Protein AF-A0A0K9XWS6-F1 (afdb_monomer_lite)

Secondary structure (DSSP, 8-state):
-----------------------------S--------HHHHHHHHHHHHHHHHHHHHHHS-TTS-HHHHHHHHHTTSSPPPHHHHHHHHHHTHHHHHHHHHHHHHHT--S-TT-HHHHHHHHHH--TTS-TT--B-TT--EEETTEEE-HHHHHHHHHHHH-HHHHHHHHT-TTPPBPHHHHHHHHHHHHTTTTHHHHHHHHHHHHHHHHHHHTT-

Structure (mmCIF, N/CA/C/O backbone):
data_AF-A0A0K9XWS6-F1
#
_entry.id   AF-A0A0K9XWS6-F1
#
loop_
_atom_site.group_PDB
_atom_site.id
_atom_site.type_symbol
_atom_site.label_atom_id
_atom_site.label_alt_id
_atom_site.label_comp_id
_atom_site.label_asym_id
_atom_site.label_entity_id
_atom_site.label_seq_id
_atom_site.pdbx_PDB_ins_code
_atom_site.Cartn_x
_atom_site.Cartn_y
_atom_site.Cartn_z
_atom_site.occupancy
_atom_site.B_iso_or_equiv
_atom_site.auth_seq_id
_atom_site.auth_comp_id
_atom_site.auth_asym_id
_atom_site.auth_atom_id
_atom_site.pdbx_PDB_model_num
ATOM 1 N N . MET A 1 1 ? -49.652 -24.659 0.080 1.00 37.25 1 MET A N 1
ATOM 2 C CA . MET A 1 1 ? -49.030 -25.946 0.446 1.00 37.25 1 MET A CA 1
ATOM 3 C C . MET A 1 1 ? -48.046 -25.630 1.559 1.00 37.25 1 MET A C 1
ATOM 5 O O . MET A 1 1 ? -46.964 -25.139 1.282 1.00 37.25 1 MET A O 1
ATOM 9 N N . SER A 1 2 ? -48.506 -25.750 2.804 1.00 25.16 2 SER A N 1
ATOM 10 C CA . SER A 1 2 ? -47.713 -25.545 4.020 1.00 25.16 2 SER A CA 1
ATOM 11 C C . SER A 1 2 ? -47.468 -26.904 4.647 1.00 25.16 2 SER A C 1
ATOM 13 O O . SER A 1 2 ? -48.394 -27.713 4.698 1.00 25.16 2 SER A O 1
ATOM 15 N N . LEU A 1 3 ? -46.266 -27.124 5.166 1.00 22.75 3 LEU A N 1
ATOM 16 C CA . LEU A 1 3 ? -46.019 -28.157 6.161 1.00 22.75 3 LEU A CA 1
ATOM 17 C C . LEU A 1 3 ? -45.364 -27.504 7.378 1.00 22.75 3 LEU A C 1
ATOM 19 O O . LEU A 1 3 ? -44.391 -26.764 7.266 1.00 22.75 3 LEU A O 1
ATOM 23 N N . ILE A 1 4 ? -46.009 -27.750 8.512 1.00 26.27 4 ILE A N 1
ATOM 24 C CA . ILE A 1 4 ? -45.641 -27.406 9.886 1.00 26.27 4 ILE A CA 1
ATOM 25 C C . ILE A 1 4 ? -45.109 -28.697 10.542 1.00 26.27 4 ILE A C 1
ATOM 27 O O . ILE A 1 4 ? -45.397 -29.783 10.036 1.00 26.27 4 ILE A O 1
ATOM 31 N N . PHE A 1 5 ? -44.461 -28.528 11.706 1.00 22.80 5 PHE A N 1
ATOM 32 C CA . PHE A 1 5 ? -44.211 -29.477 12.816 1.00 22.80 5 PHE A CA 1
ATOM 33 C C . PHE A 1 5 ? -42.795 -30.077 12.845 1.00 22.80 5 PHE A C 1
ATOM 35 O O . PHE A 1 5 ? -42.245 -30.398 11.804 1.00 22.80 5 PHE A O 1
ATOM 42 N N . SER A 1 6 ? -42.136 -30.294 13.990 1.00 24.03 6 SER A N 1
ATOM 43 C CA . SER A 1 6 ? -42.382 -29.994 15.414 1.00 24.03 6 SER A CA 1
ATOM 44 C C . SER A 1 6 ? -41.067 -30.249 16.185 1.00 24.03 6 SER A C 1
ATOM 46 O O . SER A 1 6 ? -40.151 -30.874 15.662 1.00 24.03 6 SER A O 1
ATOM 48 N N . SER A 1 7 ? -41.011 -29.756 17.420 1.00 24.39 7 SER A N 1
ATOM 49 C CA . SER A 1 7 ? -39.922 -29.693 18.407 1.00 24.39 7 SER A CA 1
ATOM 50 C C . SER A 1 7 ? -39.451 -31.005 19.080 1.00 24.39 7 SER A C 1
ATOM 52 O O . SER A 1 7 ? -40.068 -32.055 18.916 1.00 24.39 7 SER A O 1
ATOM 54 N N . CYS A 1 8 ? -38.476 -30.800 19.995 1.00 24.64 8 CYS A N 1
ATOM 55 C CA . CYS A 1 8 ? -38.035 -31.572 21.187 1.00 24.64 8 CYS A CA 1
ATOM 56 C C . CYS A 1 8 ? -36.842 -32.529 20.972 1.00 24.64 8 CYS A C 1
ATOM 58 O O . CYS A 1 8 ? -36.761 -33.173 19.941 1.00 24.64 8 CYS A O 1
ATOM 60 N N . SER A 1 9 ? -35.863 -32.695 21.876 1.00 27.67 9 SER A N 1
ATOM 61 C CA . SER A 1 9 ? -35.728 -32.411 23.320 1.00 27.67 9 SER A CA 1
ATOM 62 C C . SER A 1 9 ? -34.236 -32.389 23.725 1.00 27.67 9 SER A C 1
ATOM 64 O O . SER A 1 9 ? -33.396 -32.924 23.009 1.00 27.67 9 SER A O 1
ATOM 66 N N . THR A 1 10 ? -33.938 -31.801 24.886 1.00 33.28 10 THR A N 1
ATOM 67 C CA . THR A 1 10 ? -32.644 -31.685 25.590 1.00 33.28 10 THR A CA 1
ATOM 68 C C . THR A 1 10 ? -32.315 -32.867 26.532 1.00 33.28 10 THR A C 1
ATOM 70 O O . THR A 1 10 ? -33.211 -33.647 26.851 1.00 33.28 10 THR A O 1
ATOM 73 N N . HIS A 1 11 ? -31.054 -32.860 27.023 1.00 28.05 11 HIS A N 1
ATOM 74 C CA . HIS A 1 11 ? -30.459 -33.461 28.249 1.00 28.05 11 HIS A CA 1
ATOM 75 C C . HIS A 1 11 ? -29.847 -34.885 28.198 1.00 28.05 11 HIS A C 1
ATOM 77 O O . HIS A 1 11 ? -30.575 -35.865 28.110 1.00 28.05 11 HIS A O 1
ATOM 83 N N . ASP A 1 12 ? -28.505 -35.029 28.246 1.00 30.61 12 ASP A N 1
ATOM 84 C CA . ASP A 1 12 ? -27.662 -35.101 29.473 1.00 30.61 12 ASP A CA 1
ATOM 85 C C . ASP A 1 12 ? -26.219 -35.643 29.243 1.00 30.61 12 ASP A C 1
ATOM 87 O O . ASP A 1 12 ? -25.870 -36.169 28.190 1.00 30.61 12 ASP A O 1
ATOM 91 N N . GLU A 1 13 ? -25.386 -35.404 30.259 1.00 29.70 13 GLU A N 1
ATOM 92 C CA . GLU A 1 13 ? -23.920 -35.373 30.424 1.00 29.70 13 GLU A CA 1
ATOM 93 C C . GLU A 1 13 ? -23.028 -36.641 30.243 1.00 29.70 13 GLU A C 1
ATOM 95 O O . GLU A 1 13 ? -23.388 -37.757 30.602 1.00 29.70 13 GLU A O 1
ATOM 100 N N . VAL A 1 14 ? -21.764 -36.342 29.865 1.00 31.05 14 VAL A N 1
ATOM 101 C CA . VAL A 1 14 ? -20.440 -36.892 30.288 1.00 31.05 14 VAL A CA 1
ATOM 102 C C . VAL A 1 14 ? -19.975 -38.289 29.822 1.00 31.05 14 VAL A C 1
ATOM 104 O O . VAL A 1 14 ? -20.413 -39.328 30.303 1.00 31.05 14 VAL A O 1
ATOM 107 N N . THR A 1 15 ? -18.886 -38.312 29.037 1.00 31.98 15 THR A N 1
ATOM 108 C CA . THR A 1 15 ? -17.610 -38.982 29.399 1.00 31.98 15 THR A CA 1
ATOM 109 C C . THR A 1 15 ? -16.461 -38.510 28.501 1.00 31.98 15 THR A C 1
ATOM 111 O O . THR A 1 15 ? -16.648 -38.174 27.335 1.00 31.98 15 THR A O 1
ATOM 114 N N . ALA A 1 16 ? -15.278 -38.405 29.102 1.00 30.80 16 ALA A N 1
ATOM 115 C CA . ALA A 1 16 ? -14.062 -37.837 28.538 1.00 30.80 16 ALA A CA 1
ATOM 116 C C . ALA A 1 16 ? -13.330 -38.768 27.549 1.00 30.80 16 ALA A C 1
ATOM 118 O O . ALA A 1 16 ? -13.550 -39.974 27.527 1.00 30.80 16 ALA A O 1
ATOM 119 N N . GLU A 1 17 ? -12.354 -38.159 26.862 1.00 30.38 17 GLU A N 1
ATOM 120 C CA . GLU A 1 17 ? -11.156 -38.770 26.262 1.00 30.38 17 GLU A CA 1
ATOM 121 C C . GLU A 1 17 ? -11.263 -39.320 24.821 1.00 30.38 17 GLU A C 1
ATOM 123 O O . GLU A 1 17 ? -11.464 -40.506 24.584 1.00 30.38 17 GLU A O 1
ATOM 128 N N . LYS A 1 18 ? -10.958 -38.471 23.827 1.00 30.11 18 LYS A N 1
ATOM 129 C CA . LYS A 1 18 ? -9.648 -38.529 23.151 1.00 30.11 18 LYS A CA 1
ATOM 130 C C . LYS A 1 18 ? -9.421 -37.359 22.193 1.00 30.11 18 LYS A C 1
ATOM 132 O O . LYS A 1 18 ? -10.275 -36.973 21.406 1.00 30.11 18 LYS A O 1
ATOM 137 N N . LEU A 1 19 ? -8.215 -36.829 22.338 1.00 33.03 19 LEU A N 1
ATOM 138 C CA . LEU A 1 19 ? -7.507 -35.873 21.505 1.00 33.03 19 LEU A CA 1
ATOM 139 C C . LEU A 1 19 ? -7.463 -36.364 20.048 1.00 33.03 19 LEU A C 1
ATOM 141 O O . LEU A 1 19 ? -6.999 -37.476 19.835 1.00 33.03 19 LEU A O 1
ATOM 145 N N . ASP A 1 20 ? -7.870 -35.539 19.083 1.00 33.50 20 ASP A N 1
ATOM 146 C CA . ASP A 1 20 ? -7.292 -35.545 17.737 1.00 33.50 20 ASP A CA 1
ATOM 147 C C . ASP A 1 20 ? -7.447 -34.167 17.085 1.00 33.50 20 ASP A C 1
ATOM 149 O O . ASP A 1 20 ? -8.421 -33.438 17.276 1.00 33.50 20 ASP A O 1
ATOM 153 N N . ALA A 1 21 ? -6.371 -33.780 16.414 1.00 33.16 21 ALA A N 1
ATOM 154 C CA . ALA A 1 21 ? -6.012 -32.425 16.060 1.00 33.16 21 ALA A CA 1
ATOM 155 C C . ALA A 1 21 ? -6.766 -31.864 14.844 1.00 33.16 21 ALA A C 1
ATOM 157 O O . ALA A 1 21 ? -7.233 -32.587 13.968 1.00 33.16 21 ALA A O 1
ATOM 158 N N . ASN A 1 22 ? -6.677 -30.535 14.742 1.00 37.44 22 ASN A N 1
ATOM 159 C CA . ASN A 1 22 ? -6.743 -29.750 13.510 1.00 37.44 22 ASN A CA 1
ATOM 160 C C . ASN A 1 22 ? -8.116 -29.170 13.128 1.00 37.44 22 ASN A C 1
ATOM 162 O O . ASN A 1 22 ? -8.716 -29.473 12.101 1.00 37.44 22 ASN A O 1
ATOM 166 N N . THR A 1 23 ? -8.581 -28.226 13.942 1.00 32.06 23 THR A N 1
ATOM 167 C CA . THR A 1 23 ? -9.408 -27.111 13.467 1.00 32.06 23 THR A CA 1
ATOM 168 C C . THR A 1 23 ? -8.970 -25.864 14.222 1.00 32.06 23 THR A C 1
ATOM 170 O O . THR A 1 23 ? -9.571 -25.474 15.219 1.00 32.06 23 THR A O 1
ATOM 173 N N . SER A 1 24 ? -7.892 -25.228 13.770 1.00 30.77 24 SER A N 1
ATOM 174 C CA . SER A 1 24 ? -7.558 -23.861 14.170 1.00 30.77 24 SER A CA 1
ATOM 175 C C . SER A 1 24 ? -8.513 -22.887 13.473 1.00 30.77 24 SER A C 1
ATOM 177 O O . SER A 1 24 ? -8.135 -22.107 12.606 1.00 30.77 24 SER A O 1
ATOM 179 N N . LYS A 1 25 ? -9.787 -22.913 13.883 1.00 32.09 25 LYS A N 1
ATOM 180 C CA . LYS A 1 25 ? -10.587 -21.690 13.892 1.00 32.09 25 LYS A CA 1
ATOM 181 C C . LYS A 1 25 ? -9.955 -20.820 14.965 1.00 32.09 25 LYS A C 1
ATOM 183 O O . LYS A 1 25 ? -10.127 -21.072 16.155 1.00 32.09 25 LYS A O 1
ATOM 188 N N . VAL A 1 26 ? -9.127 -19.876 14.531 1.00 33.59 26 VAL A N 1
ATOM 189 C CA . VAL A 1 26 ? -8.556 -18.860 15.407 1.00 33.59 26 VAL A CA 1
ATOM 190 C C . VAL A 1 26 ? -9.734 -18.113 16.015 1.00 33.59 26 VAL A C 1
ATOM 192 O O . VAL A 1 26 ? -10.452 -17.385 15.334 1.00 33.59 26 VAL A O 1
ATOM 195 N N . ASN A 1 27 ? -9.975 -18.374 17.297 1.00 26.48 27 ASN A N 1
ATOM 196 C CA . ASN A 1 27 ? -10.889 -17.596 18.107 1.00 26.48 27 ASN A CA 1
ATOM 197 C C . ASN A 1 27 ? -10.370 -16.161 18.093 1.00 26.48 27 ASN A C 1
ATOM 199 O O . ASN A 1 27 ? -9.345 -15.862 18.704 1.00 26.48 27 ASN A O 1
ATOM 203 N N . PHE A 1 28 ? -11.074 -15.294 17.370 1.00 40.12 28 PHE A N 1
ATOM 204 C CA . PHE A 1 28 ? -10.903 -13.855 17.447 1.00 40.12 28 PHE A CA 1
ATOM 205 C C . PHE A 1 28 ? -11.349 -13.436 18.848 1.00 40.12 28 PHE A C 1
ATOM 207 O O . PHE A 1 28 ? -12.514 -13.137 19.099 1.00 40.12 28 PHE A O 1
ATOM 214 N N . THR A 1 29 ? -10.432 -13.526 19.809 1.00 27.77 29 THR A N 1
ATOM 215 C CA . THR A 1 29 ? -10.638 -12.967 21.135 1.00 27.77 29 THR A CA 1
ATOM 216 C C . THR A 1 29 ? -10.717 -11.465 20.976 1.00 27.77 29 THR A C 1
ATOM 218 O O . THR A 1 29 ? -9.724 -10.796 20.690 1.00 27.77 29 THR A O 1
ATOM 221 N N . THR A 1 30 ? -11.932 -10.973 21.167 1.00 37.56 30 THR A N 1
ATOM 222 C CA . THR A 1 30 ? -12.358 -9.596 21.371 1.00 37.56 30 THR A CA 1
ATOM 223 C C . THR A 1 30 ? -11.525 -8.938 22.478 1.00 37.56 30 THR A C 1
ATOM 225 O O . THR A 1 30 ? -11.947 -8.807 23.621 1.00 37.56 30 THR A O 1
ATOM 228 N N . SER A 1 31 ? -10.293 -8.567 22.141 1.00 33.75 31 SER A N 1
ATOM 229 C CA . SER A 1 31 ? -9.377 -7.772 22.961 1.00 33.75 31 SER A CA 1
ATOM 230 C C . SER A 1 31 ? -8.645 -6.741 22.096 1.00 33.75 31 SER A C 1
ATOM 232 O O . SER A 1 31 ? -7.537 -6.312 22.415 1.00 33.75 31 SER A O 1
ATOM 234 N N . SER A 1 32 ? -9.266 -6.295 21.005 1.00 37.09 32 SER A N 1
ATOM 235 C CA . SER A 1 32 ? -8.911 -5.031 20.372 1.00 37.09 32 SER A CA 1
ATOM 236 C C . SER A 1 32 ? -9.508 -3.913 21.224 1.00 37.09 32 SER A C 1
ATOM 238 O O . SER A 1 32 ? -10.589 -3.393 20.942 1.00 37.09 32 SER A O 1
ATOM 240 N N . ARG A 1 33 ? -8.804 -3.531 22.298 1.00 37.47 33 ARG A N 1
ATOM 241 C CA . ARG A 1 33 ? -8.837 -2.120 22.699 1.00 37.47 33 ARG A CA 1
ATOM 242 C C . ARG A 1 33 ? -8.632 -1.340 21.407 1.00 37.47 33 ARG A C 1
ATOM 244 O O . ARG A 1 33 ? -7.678 -1.652 20.699 1.00 37.47 33 ARG A O 1
ATOM 251 N N . LEU A 1 34 ? -9.550 -0.431 21.086 1.00 44.50 34 LEU A N 1
ATOM 252 C CA . LEU A 1 34 ? -9.360 0.585 20.056 1.00 44.50 34 LEU A CA 1
ATOM 253 C C . LEU A 1 34 ? -7.936 1.118 20.244 1.00 44.50 34 LEU A C 1
ATOM 255 O O . LEU A 1 34 ? -7.666 1.797 21.235 1.00 44.50 34 LEU A O 1
ATOM 259 N N . GLN A 1 35 ? -6.995 0.664 19.413 1.00 53.94 35 GLN A N 1
ATOM 260 C CA . GLN A 1 35 ? -5.677 1.267 19.393 1.00 53.94 35 GLN A CA 1
ATOM 261 C C . GLN A 1 35 ? -5.949 2.681 18.919 1.00 53.94 35 GLN A C 1
ATOM 263 O O . GLN A 1 35 ? -6.572 2.875 17.877 1.00 53.94 35 GLN A O 1
ATOM 268 N N . ASP A 1 36 ? -5.589 3.649 19.750 1.00 66.19 36 ASP A N 1
ATOM 269 C CA . ASP A 1 36 ? -5.659 5.050 19.380 1.00 66.19 36 ASP A CA 1
ATOM 270 C C . ASP A 1 36 ? -4.543 5.253 18.351 1.00 66.19 36 ASP A C 1
ATOM 272 O O . ASP A 1 36 ? -3.380 5.472 18.697 1.00 66.19 36 ASP A O 1
ATOM 276 N N . TYR A 1 37 ? -4.860 4.970 17.085 1.00 76.50 37 TYR A N 1
ATOM 277 C CA . TYR A 1 37 ? -3.930 5.100 15.976 1.00 76.50 37 TYR A CA 1
ATOM 278 C C . TYR A 1 37 ? -3.637 6.586 15.825 1.00 76.50 37 TYR A C 1
ATOM 280 O O . TYR A 1 37 ? -4.430 7.329 15.261 1.00 76.50 37 TYR A O 1
ATOM 288 N N . ASN A 1 38 ? -2.519 7.033 16.384 1.00 86.38 38 ASN A N 1
ATOM 289 C CA . ASN A 1 38 ? -2.037 8.391 16.203 1.00 86.38 38 ASN A CA 1
ATOM 290 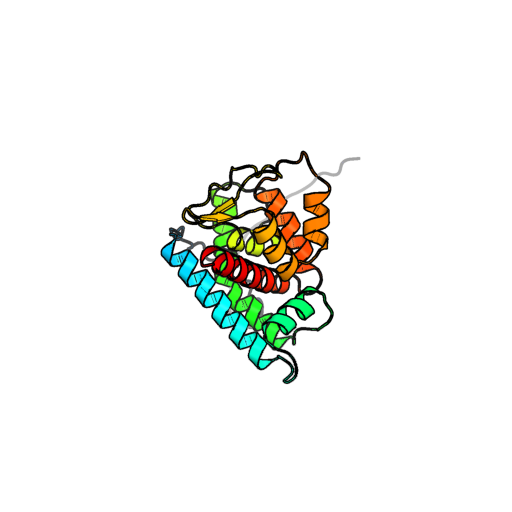C C . ASN A 1 38 ? -1.094 8.467 14.992 1.00 86.38 38 ASN A C 1
ATOM 292 O O . ASN A 1 38 ? -0.644 7.446 14.463 1.00 86.38 38 ASN A O 1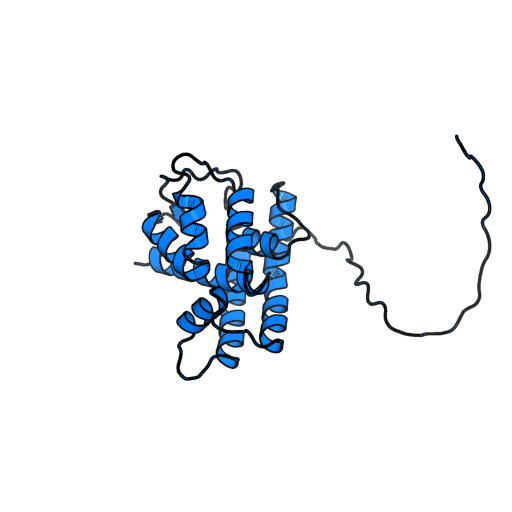
AT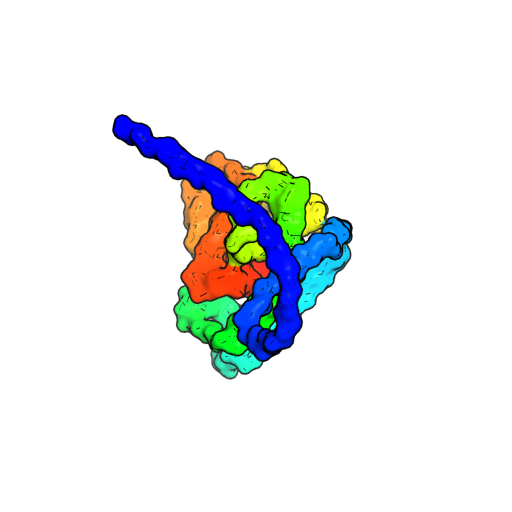OM 296 N N . GLU A 1 39 ? -0.797 9.689 14.555 1.00 86.44 39 GLU A N 1
ATOM 297 C CA . GLU A 1 39 ? 0.021 9.932 13.364 1.00 86.44 39 GLU A CA 1
ATOM 298 C C . GLU A 1 39 ? 1.421 9.302 13.483 1.00 86.44 39 GLU A C 1
ATOM 300 O O . GLU A 1 39 ? 1.903 8.676 12.546 1.00 86.44 39 GLU A O 1
ATOM 305 N N . GLU A 1 40 ? 2.057 9.376 14.655 1.00 88.19 40 GLU A N 1
ATOM 306 C CA . GLU A 1 40 ? 3.386 8.792 14.886 1.00 88.19 40 GLU A CA 1
ATOM 307 C C . GLU A 1 40 ? 3.388 7.267 14.701 1.00 88.19 40 GLU A C 1
ATOM 309 O O . GLU A 1 40 ? 4.240 6.715 13.996 1.00 88.19 40 GLU A O 1
ATOM 314 N N . TYR A 1 41 ? 2.409 6.578 15.294 1.00 89.81 41 TYR A N 1
ATOM 315 C CA . TYR A 1 41 ? 2.252 5.137 15.142 1.00 89.81 41 TYR A CA 1
ATOM 316 C C . TYR A 1 41 ? 2.004 4.763 13.678 1.00 89.81 41 TYR A C 1
ATOM 318 O O . TYR A 1 41 ? 2.617 3.819 13.174 1.00 89.81 41 TYR A O 1
ATOM 326 N N . TYR A 1 42 ? 1.138 5.513 12.993 1.00 91.12 42 TYR A N 1
ATOM 327 C CA . TYR A 1 42 ? 0.834 5.305 11.581 1.00 91.12 42 TYR A CA 1
ATOM 328 C C . TYR A 1 42 ? 2.086 5.434 10.703 1.00 91.12 42 TYR A C 1
ATOM 330 O O . TYR A 1 42 ? 2.408 4.516 9.948 1.00 91.12 42 TYR A O 1
ATOM 338 N N . GLN A 1 43 ? 2.856 6.512 10.861 1.00 89.75 43 GLN A N 1
ATOM 339 C CA . GLN A 1 43 ? 4.084 6.731 10.094 1.00 89.75 43 GLN A CA 1
ATOM 340 C C . GLN A 1 43 ? 5.127 5.637 10.355 1.00 89.75 43 GLN A C 1
ATOM 342 O O . GLN A 1 43 ? 5.747 5.122 9.419 1.00 89.75 43 GLN A O 1
ATOM 347 N N . ASN A 1 44 ? 5.285 5.209 11.612 1.00 92.19 44 ASN A N 1
ATOM 348 C CA . ASN A 1 44 ? 6.179 4.104 11.951 1.00 92.19 44 ASN A CA 1
ATOM 349 C C . ASN A 1 44 ? 5.713 2.769 11.340 1.00 92.19 44 ASN A C 1
ATOM 351 O O . ASN A 1 44 ? 6.534 2.010 10.819 1.00 92.19 44 ASN A O 1
ATOM 355 N N . MET A 1 45 ? 4.406 2.491 11.360 1.00 93.56 45 MET A N 1
ATOM 356 C CA . MET A 1 45 ? 3.813 1.310 10.727 1.00 93.56 45 MET A CA 1
ATOM 357 C C . MET A 1 45 ? 4.077 1.306 9.218 1.00 93.56 45 MET A C 1
ATOM 359 O O . MET A 1 45 ? 4.550 0.299 8.691 1.00 93.56 45 MET A O 1
ATOM 363 N N . MET A 1 46 ? 3.834 2.426 8.533 1.00 93.31 46 MET A N 1
ATOM 364 C CA . MET A 1 46 ? 4.048 2.555 7.089 1.00 93.31 46 MET A CA 1
ATOM 365 C C . MET A 1 46 ? 5.527 2.446 6.704 1.00 93.31 46 MET A C 1
ATOM 367 O O . MET A 1 46 ? 5.868 1.735 5.757 1.00 93.31 46 MET A O 1
ATOM 371 N N . SER A 1 47 ? 6.419 3.082 7.468 1.00 93.19 47 SER A N 1
ATOM 372 C CA . SER A 1 47 ? 7.872 2.988 7.274 1.00 93.19 47 SER A CA 1
ATOM 373 C C . SER A 1 47 ? 8.384 1.555 7.469 1.00 93.19 47 SER A C 1
ATOM 375 O O . SER A 1 47 ? 9.107 1.020 6.625 1.00 93.19 47 SER A O 1
ATOM 377 N N . THR A 1 48 ? 7.934 0.887 8.536 1.00 94.81 48 THR A N 1
ATOM 378 C CA . THR A 1 48 ? 8.282 -0.513 8.824 1.00 94.81 48 THR A CA 1
ATOM 379 C C . THR A 1 48 ? 7.758 -1.448 7.737 1.00 94.81 48 THR A C 1
ATOM 381 O O . THR A 1 48 ? 8.489 -2.317 7.262 1.00 94.81 48 THR A O 1
ATOM 384 N N . LEU A 1 49 ? 6.508 -1.259 7.304 1.00 96.00 49 LEU A N 1
ATOM 385 C CA . LEU A 1 49 ? 5.907 -2.040 6.227 1.00 96.00 49 LEU A CA 1
ATOM 386 C C . LEU A 1 49 ? 6.707 -1.900 4.930 1.00 96.00 49 LEU A C 1
ATOM 388 O O . LEU A 1 49 ? 7.044 -2.910 4.314 1.00 96.00 49 LEU A O 1
ATOM 392 N N . ARG A 1 50 ? 7.050 -0.665 4.545 1.00 95.19 50 ARG A N 1
ATOM 393 C CA . ARG A 1 50 ? 7.896 -0.386 3.380 1.00 95.19 50 ARG A CA 1
ATOM 394 C C . ARG A 1 50 ? 9.227 -1.125 3.480 1.00 95.19 50 ARG A C 1
ATOM 396 O O . ARG A 1 50 ? 9.568 -1.844 2.548 1.00 95.19 50 ARG A O 1
ATOM 403 N N . SER A 1 51 ? 9.954 -0.969 4.588 1.00 96.38 51 SER A N 1
ATOM 404 C CA . SER A 1 51 ? 11.261 -1.616 4.770 1.00 96.38 51 SER A CA 1
ATOM 405 C C . SER A 1 51 ? 11.151 -3.133 4.636 1.00 96.38 51 SER A C 1
ATOM 407 O O . SER A 1 51 ? 11.897 -3.742 3.877 1.00 96.38 51 SER A O 1
ATOM 409 N N . ASN A 1 52 ? 10.166 -3.739 5.303 1.00 97.50 52 ASN A N 1
ATOM 410 C CA . ASN A 1 52 ? 9.956 -5.182 5.252 1.00 97.50 52 ASN A CA 1
ATOM 411 C C . ASN A 1 52 ? 9.625 -5.669 3.835 1.00 97.50 52 ASN A C 1
ATOM 413 O O . ASN A 1 52 ? 10.151 -6.693 3.402 1.00 97.50 52 ASN A O 1
ATOM 417 N N . ILE A 1 53 ? 8.757 -4.957 3.107 1.00 96.88 53 ILE A N 1
ATOM 418 C CA . ILE A 1 53 ? 8.431 -5.293 1.715 1.00 96.88 53 ILE A CA 1
ATOM 419 C C . ILE A 1 53 ? 9.679 -5.172 0.836 1.00 96.88 53 ILE A C 1
ATOM 421 O O . ILE A 1 53 ? 9.943 -6.073 0.043 1.00 96.88 53 ILE A O 1
ATOM 425 N N . ASP A 1 54 ? 10.463 -4.106 0.989 1.00 96.12 54 ASP A N 1
ATOM 426 C CA . ASP A 1 54 ? 11.677 -3.872 0.204 1.00 96.12 54 ASP A CA 1
ATOM 427 C C . ASP A 1 54 ? 12.707 -4.982 0.422 1.00 96.12 54 ASP A C 1
ATOM 429 O O . ASP A 1 54 ? 13.247 -5.517 -0.550 1.00 96.12 54 ASP A O 1
ATOM 433 N N . ASP A 1 55 ? 12.905 -5.399 1.671 1.00 97.12 55 ASP A N 1
ATOM 434 C CA . ASP A 1 55 ? 13.786 -6.509 2.028 1.00 97.12 55 ASP A CA 1
ATOM 435 C C . ASP A 1 55 ? 13.301 -7.832 1.414 1.00 97.12 55 ASP A C 1
ATOM 437 O O . ASP A 1 55 ? 14.061 -8.517 0.725 1.00 97.12 55 ASP A O 1
ATOM 441 N N . ILE A 1 56 ? 12.012 -8.164 1.569 1.00 97.25 56 ILE A N 1
ATOM 442 C CA . ILE A 1 56 ? 11.420 -9.390 1.002 1.00 97.25 56 ILE A CA 1
ATOM 443 C C . ILE A 1 56 ? 11.539 -9.413 -0.527 1.00 97.25 56 ILE A C 1
ATOM 445 O O . ILE A 1 56 ? 11.817 -10.458 -1.129 1.00 97.25 56 ILE A O 1
ATOM 449 N N . LEU A 1 57 ? 11.303 -8.275 -1.180 1.00 96.19 57 LEU A N 1
ATOM 450 C CA . LEU A 1 57 ? 11.390 -8.173 -2.628 1.00 96.19 57 LEU A CA 1
ATOM 451 C C . LEU A 1 57 ? 12.839 -8.279 -3.099 1.00 96.19 57 LEU A C 1
ATOM 453 O O . LEU A 1 57 ? 13.089 -9.031 -4.041 1.00 96.19 57 LEU A O 1
ATOM 457 N N . ASN A 1 58 ? 13.791 -7.633 -2.421 1.00 95.44 58 ASN A N 1
ATOM 458 C CA . ASN A 1 58 ? 15.219 -7.719 -2.735 1.00 95.44 58 ASN A CA 1
ATOM 459 C C . ASN A 1 58 ? 15.757 -9.155 -2.696 1.00 95.44 58 ASN A C 1
ATOM 461 O O . ASN A 1 58 ? 16.584 -9.505 -3.535 1.00 95.44 58 ASN A O 1
ATOM 465 N N . GLU A 1 59 ? 15.256 -10.005 -1.795 1.00 94.62 59 GLU A N 1
ATOM 466 C CA . GLU A 1 59 ? 15.625 -11.428 -1.743 1.00 94.62 59 GLU A CA 1
ATOM 467 C C . GLU A 1 59 ? 15.192 -12.219 -2.993 1.00 94.62 59 GLU A C 1
ATOM 469 O O . GLU A 1 59 ? 15.821 -13.213 -3.355 1.00 94.62 59 GLU A O 1
ATOM 474 N N . SER A 1 60 ? 14.098 -11.805 -3.638 1.00 91.19 60 SER A N 1
ATOM 475 C CA . SER A 1 60 ? 13.503 -12.502 -4.793 1.00 91.19 60 SER A CA 1
ATOM 476 C C . SER A 1 60 ? 13.798 -11.843 -6.141 1.00 91.19 60 SER A C 1
ATOM 478 O O . SER A 1 60 ? 13.508 -12.413 -7.194 1.00 91.19 60 SER A O 1
ATOM 480 N N . LYS A 1 61 ? 14.359 -10.635 -6.111 1.00 93.94 61 LYS A N 1
ATOM 481 C CA . LYS A 1 61 ? 14.570 -9.791 -7.277 1.00 93.94 61 LYS A CA 1
ATOM 482 C C . LYS A 1 61 ? 15.676 -10.352 -8.185 1.00 93.94 61 LYS A C 1
ATOM 484 O O . LYS A 1 61 ? 16.780 -10.618 -7.706 1.00 93.94 61 LYS A O 1
ATOM 489 N N . PRO A 1 62 ? 15.455 -10.438 -9.508 1.00 92.38 62 PRO A N 1
ATOM 490 C CA . PRO A 1 62 ? 16.520 -10.691 -10.474 1.00 92.38 62 PRO A CA 1
ATOM 491 C C . PRO A 1 62 ? 17.685 -9.690 -10.354 1.00 92.38 62 PRO A C 1
ATOM 493 O O . PRO A 1 62 ? 17.498 -8.499 -10.095 1.00 92.38 62 PRO A O 1
ATOM 496 N N . ALA A 1 63 ? 18.915 -10.156 -10.569 1.00 91.00 63 ALA A N 1
ATOM 497 C CA . ALA A 1 63 ? 20.114 -9.326 -10.405 1.00 91.00 63 ALA A CA 1
ATOM 498 C C . ALA A 1 63 ? 20.207 -8.160 -11.411 1.00 91.00 63 ALA A C 1
ATOM 500 O O . ALA A 1 63 ? 20.889 -7.176 -11.149 1.00 91.00 63 ALA A O 1
ATOM 501 N N . ASN A 1 64 ? 19.527 -8.269 -12.554 1.00 92.19 64 ASN A N 1
ATOM 502 C CA . ASN A 1 64 ? 19.602 -7.336 -13.681 1.00 92.19 64 ASN A CA 1
ATOM 503 C C . ASN A 1 64 ? 18.521 -6.243 -13.685 1.00 92.19 64 ASN A C 1
ATOM 505 O O . ASN A 1 64 ? 18.450 -5.488 -14.652 1.00 92.19 64 ASN A O 1
ATOM 509 N N . ILE A 1 65 ? 17.670 -6.179 -12.661 1.00 93.44 65 ILE A N 1
ATOM 510 C CA . ILE A 1 65 ? 16.660 -5.124 -12.505 1.00 93.44 65 ILE A CA 1
ATOM 511 C C . ILE A 1 65 ? 16.817 -4.481 -11.132 1.00 93.44 65 ILE A C 1
ATOM 513 O O . ILE A 1 65 ? 17.200 -5.158 -10.177 1.00 93.44 65 ILE A O 1
ATOM 517 N N . ASP A 1 66 ? 16.551 -3.188 -11.005 1.00 93.94 66 ASP A N 1
ATOM 518 C CA . ASP A 1 66 ? 16.504 -2.537 -9.696 1.00 93.94 66 ASP A CA 1
ATOM 519 C C . ASP A 1 66 ? 15.177 -2.832 -8.968 1.00 93.94 66 ASP A C 1
ATOM 521 O O . ASP A 1 66 ? 14.253 -3.440 -9.517 1.00 93.94 66 ASP A O 1
ATOM 525 N N . LEU A 1 67 ? 15.110 -2.485 -7.679 1.00 91.88 67 LEU A N 1
ATOM 526 C CA . LEU A 1 67 ? 13.949 -2.787 -6.838 1.00 91.88 67 LEU A CA 1
ATOM 527 C C . LEU A 1 67 ? 12.688 -2.041 -7.284 1.00 91.88 67 LEU A C 1
ATOM 529 O O . LEU A 1 67 ? 11.587 -2.578 -7.161 1.00 91.88 67 LEU A O 1
ATOM 533 N N . TYR A 1 68 ? 12.839 -0.822 -7.795 1.00 89.69 68 TYR A N 1
ATOM 534 C CA . TYR A 1 68 ? 11.713 -0.022 -8.248 1.00 89.69 68 TYR A CA 1
ATOM 535 C C . TYR A 1 68 ? 11.091 -0.635 -9.509 1.00 89.69 68 TYR A C 1
ATOM 537 O O . TYR A 1 68 ? 9.894 -0.923 -9.523 1.00 89.69 68 TYR A O 1
ATOM 545 N N . ASP A 1 69 ? 11.907 -0.947 -10.517 1.00 89.50 69 ASP A N 1
ATOM 546 C CA . ASP A 1 69 ? 11.475 -1.627 -11.739 1.00 89.50 69 ASP A CA 1
ATOM 547 C C . ASP A 1 69 ? 10.861 -3.000 -11.419 1.00 89.50 69 ASP A C 1
ATOM 549 O O . ASP A 1 69 ? 9.827 -3.375 -11.972 1.00 89.50 69 ASP A O 1
ATOM 553 N N . TYR A 1 70 ? 11.414 -3.730 -10.442 1.00 93.50 70 TYR A N 1
ATOM 554 C CA . TYR A 1 70 ? 10.827 -4.992 -9.991 1.00 93.50 70 TYR A CA 1
ATOM 555 C C . TYR A 1 70 ? 9.405 -4.827 -9.436 1.00 93.50 70 TYR A C 1
ATOM 557 O O . TYR A 1 70 ? 8.508 -5.565 -9.849 1.00 93.50 70 TYR A O 1
ATOM 565 N N . LYS A 1 71 ? 9.169 -3.844 -8.556 1.00 92.06 71 LYS A N 1
ATOM 566 C CA . LYS A 1 71 ? 7.830 -3.539 -8.019 1.00 92.06 71 LYS A CA 1
ATOM 567 C C . LYS A 1 71 ? 6.846 -3.183 -9.129 1.00 92.06 71 LYS A C 1
ATOM 569 O O . LYS A 1 71 ? 5.754 -3.742 -9.175 1.00 92.06 71 LYS A O 1
ATOM 574 N N . VAL A 1 72 ? 7.243 -2.309 -10.054 1.00 88.31 72 VAL A N 1
ATOM 575 C CA . VAL A 1 72 ? 6.385 -1.883 -11.170 1.00 88.31 72 VAL A CA 1
ATOM 576 C C . VAL A 1 72 ? 6.008 -3.073 -12.056 1.00 88.31 72 VAL A C 1
ATOM 578 O O . VAL A 1 72 ? 4.839 -3.248 -12.397 1.00 88.31 72 VAL A O 1
ATOM 581 N N . ARG A 1 73 ? 6.966 -3.939 -12.404 1.00 90.75 73 ARG A N 1
ATOM 582 C CA . ARG A 1 73 ? 6.707 -5.131 -13.229 1.00 90.75 73 ARG A CA 1
ATOM 583 C C . ARG A 1 73 ? 5.824 -6.163 -12.531 1.00 90.75 73 ARG A C 1
ATOM 585 O O . ARG A 1 73 ? 5.002 -6.801 -13.188 1.00 90.75 73 ARG A O 1
ATOM 592 N N . LEU A 1 74 ? 5.963 -6.316 -11.214 1.00 91.94 74 LEU A N 1
ATOM 593 C CA . LEU A 1 74 ? 5.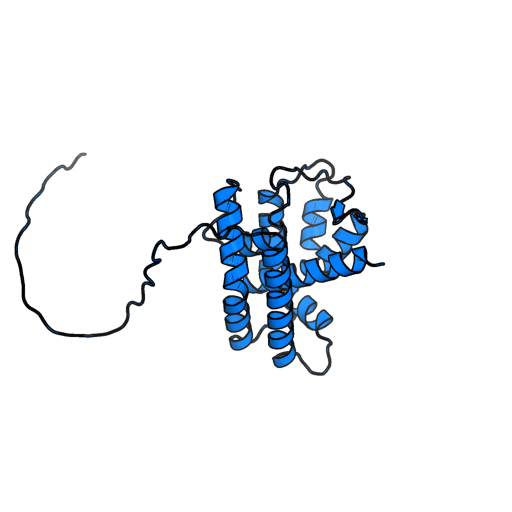068 -7.134 -10.391 1.00 91.94 74 LEU A CA 1
ATOM 594 C C . LEU A 1 74 ? 3.626 -6.600 -10.434 1.00 91.94 74 LEU A C 1
ATOM 596 O O . LEU A 1 74 ? 2.696 -7.363 -10.692 1.00 91.94 74 LEU A O 1
ATOM 600 N N . LEU A 1 75 ? 3.445 -5.288 -10.262 1.00 89.00 75 LEU A N 1
ATOM 601 C CA . LEU A 1 75 ? 2.135 -4.621 -10.292 1.00 89.00 75 LEU A CA 1
ATOM 602 C C . LEU A 1 75 ? 1.492 -4.612 -11.687 1.00 89.00 75 LEU A C 1
ATOM 604 O O . LEU A 1 75 ? 0.274 -4.536 -11.796 1.00 89.00 75 LEU A O 1
ATOM 608 N N . LYS A 1 76 ? 2.285 -4.752 -12.755 1.00 87.56 76 LYS A N 1
ATOM 609 C CA . LYS A 1 76 ? 1.807 -4.934 -14.138 1.00 87.56 76 LYS A CA 1
ATOM 610 C C . LYS A 1 76 ? 1.555 -6.395 -14.526 1.00 87.56 76 LYS A C 1
ATOM 612 O O . LYS A 1 76 ? 1.108 -6.657 -15.641 1.00 87.56 76 LYS A O 1
ATOM 617 N N . GLY A 1 77 ? 1.871 -7.348 -13.647 1.00 88.06 77 GLY A N 1
ATOM 618 C CA . GLY A 1 77 ? 1.762 -8.780 -13.937 1.00 88.06 77 GLY A CA 1
ATOM 619 C C . GLY A 1 77 ? 2.795 -9.308 -14.936 1.00 88.06 77 GLY A C 1
ATOM 620 O O . GLY A 1 77 ? 2.653 -10.428 -15.426 1.00 88.06 77 GLY A O 1
ATOM 621 N N . GLU A 1 78 ? 3.834 -8.528 -15.240 1.00 90.56 78 GLU A N 1
ATOM 622 C CA . GLU A 1 78 ? 4.942 -8.943 -16.110 1.00 90.56 78 GLU A CA 1
ATOM 623 C C . GLU A 1 78 ? 5.858 -9.952 -15.406 1.00 90.56 78 GLU A C 1
ATOM 625 O O . GLU A 1 78 ? 6.501 -10.783 -16.050 1.00 90.56 78 GLU A O 1
ATOM 630 N N . LEU A 1 79 ? 5.905 -9.893 -14.073 1.00 91.81 79 LEU A N 1
ATOM 631 C CA . LEU A 1 79 ? 6.640 -10.818 -13.220 1.00 91.81 79 LEU A CA 1
ATOM 632 C C . LEU A 1 79 ? 5.706 -11.469 -12.203 1.00 91.81 79 LEU A C 1
ATOM 634 O O . LEU A 1 79 ? 4.692 -10.901 -11.802 1.00 91.81 79 LEU A O 1
ATOM 638 N N . LYS A 1 80 ? 6.075 -12.674 -11.766 1.00 92.19 80 LYS A N 1
ATOM 639 C CA . LYS A 1 80 ? 5.380 -13.393 -10.697 1.00 92.19 80 LYS A CA 1
ATOM 640 C C . LYS A 1 80 ? 6.179 -13.300 -9.411 1.00 92.19 80 LYS A C 1
ATOM 642 O O . LYS A 1 80 ? 7.386 -13.537 -9.415 1.00 92.19 80 LYS A O 1
ATOM 647 N N . LEU A 1 81 ? 5.484 -13.017 -8.318 1.00 93.75 81 LEU A N 1
ATOM 648 C CA . LEU A 1 81 ? 6.070 -13.054 -6.990 1.00 93.75 81 LEU A CA 1
ATOM 649 C C . LEU A 1 81 ? 6.180 -14.517 -6.520 1.00 93.75 81 LEU A C 1
ATOM 651 O O . LEU A 1 81 ? 5.197 -15.254 -6.626 1.00 93.75 81 LEU A O 1
ATOM 655 N N . PRO A 1 82 ? 7.334 -14.968 -6.000 1.00 95.12 82 PRO A N 1
ATOM 656 C CA . PRO A 1 82 ? 7.432 -16.291 -5.395 1.00 95.12 82 PRO A CA 1
ATOM 657 C C . PRO A 1 82 ? 6.482 -16.434 -4.203 1.00 95.12 82 PRO A C 1
ATOM 659 O O . PRO A 1 82 ? 6.361 -15.514 -3.396 1.00 95.12 82 PRO A O 1
ATOM 662 N N . GLU A 1 83 ? 5.885 -17.614 -4.035 1.00 94.69 83 GLU A N 1
ATOM 663 C CA . GLU A 1 83 ? 4.900 -17.889 -2.974 1.00 94.69 83 GLU A CA 1
ATOM 664 C C . GLU A 1 83 ? 5.419 -17.541 -1.569 1.00 94.69 83 GLU A C 1
ATOM 666 O O . GLU A 1 83 ? 4.729 -16.925 -0.763 1.00 94.69 83 GLU A O 1
ATOM 671 N N . LYS A 1 84 ? 6.690 -17.852 -1.288 1.00 95.56 84 LYS A N 1
ATOM 672 C CA . LYS A 1 84 ? 7.330 -17.504 -0.011 1.00 95.56 84 LYS A CA 1
ATOM 673 C C . LYS A 1 84 ? 7.356 -15.989 0.229 1.00 95.56 84 LYS A C 1
ATOM 675 O O . LYS A 1 84 ? 7.151 -15.544 1.356 1.00 95.56 84 LYS A O 1
ATOM 680 N N . SER A 1 85 ? 7.631 -15.203 -0.810 1.00 96.69 85 SER A N 1
ATOM 681 C CA . SER A 1 85 ? 7.623 -13.740 -0.727 1.00 96.69 85 SER A CA 1
ATOM 682 C C . SER A 1 85 ? 6.197 -13.219 -0.581 1.00 96.69 85 SER A C 1
ATOM 684 O O . SER A 1 85 ? 5.966 -12.346 0.248 1.00 96.69 85 SER A O 1
ATOM 686 N N . TYR A 1 86 ? 5.234 -13.803 -1.300 1.00 95.94 86 TYR A N 1
ATOM 687 C CA . TYR A 1 86 ? 3.814 -13.473 -1.174 1.00 95.94 86 TYR A CA 1
ATOM 688 C C . TYR A 1 86 ? 3.315 -13.631 0.268 1.00 95.94 86 TYR A C 1
ATOM 690 O O . TYR A 1 86 ? 2.811 -12.677 0.856 1.00 95.94 86 TYR A O 1
ATOM 698 N N . GLN A 1 87 ? 3.529 -14.803 0.872 1.00 96.62 87 GLN A N 1
ATOM 699 C CA . GLN A 1 87 ? 3.088 -15.094 2.241 1.00 96.62 87 GLN A CA 1
ATOM 700 C C . GLN A 1 87 ? 3.732 -14.159 3.266 1.00 96.62 87 GLN A C 1
ATOM 702 O O . GLN A 1 87 ? 3.066 -13.678 4.181 1.00 96.62 87 GLN A O 1
ATOM 707 N N . ARG A 1 88 ? 5.025 -13.860 3.100 1.00 97.62 88 ARG A N 1
ATOM 708 C CA . ARG A 1 88 ? 5.726 -12.929 3.989 1.00 97.62 88 ARG A CA 1
ATOM 709 C C . ARG A 1 88 ? 5.196 -11.510 3.859 1.00 97.62 88 ARG A C 1
ATOM 711 O O . ARG A 1 88 ? 5.011 -10.878 4.893 1.00 97.62 88 ARG A O 1
ATOM 718 N N . ILE A 1 89 ? 4.932 -11.031 2.639 1.00 97.06 89 ILE A N 1
ATOM 719 C CA . ILE A 1 89 ? 4.336 -9.704 2.436 1.00 97.06 89 ILE A CA 1
ATOM 720 C C . ILE A 1 89 ? 2.951 -9.659 3.078 1.00 97.06 89 ILE A C 1
ATOM 722 O O . ILE A 1 89 ? 2.697 -8.774 3.885 1.00 97.06 89 ILE A O 1
ATOM 726 N N . SER A 1 90 ? 2.108 -10.662 2.820 1.00 96.56 90 SER A N 1
ATOM 727 C CA . SER A 1 90 ? 0.786 -10.773 3.444 1.00 96.56 90 SER A CA 1
ATOM 728 C C . SER A 1 90 ? 0.859 -10.679 4.973 1.00 96.56 90 SER A C 1
ATOM 730 O O . SER A 1 90 ? 0.094 -9.931 5.573 1.00 96.56 90 SER A O 1
ATOM 732 N N . ASN A 1 91 ? 1.809 -11.381 5.599 1.00 97.38 91 ASN A N 1
ATOM 733 C CA . ASN A 1 91 ? 1.988 -11.381 7.051 1.00 97.38 91 ASN A CA 1
ATOM 734 C C . ASN A 1 91 ? 2.477 -10.026 7.596 1.00 97.38 91 ASN A C 1
ATOM 736 O O . ASN A 1 91 ? 1.979 -9.549 8.609 1.00 97.38 91 ASN A O 1
ATOM 740 N N . VAL A 1 92 ? 3.441 -9.366 6.941 1.00 97.06 92 VAL A N 1
ATOM 741 C CA . VAL A 1 92 ? 3.908 -8.044 7.413 1.00 97.06 92 VAL A CA 1
ATOM 742 C C . VAL A 1 92 ? 2.876 -6.936 7.179 1.00 97.06 92 VAL A C 1
ATOM 744 O O . VAL A 1 92 ? 2.949 -5.896 7.830 1.00 97.06 92 VAL A O 1
ATOM 747 N N . SER A 1 93 ? 1.900 -7.157 6.293 1.00 96.88 93 SER A N 1
ATOM 748 C CA . SER A 1 93 ? 0.785 -6.243 6.028 1.00 96.88 93 SER A CA 1
ATOM 749 C C . SER A 1 93 ? -0.364 -6.327 7.043 1.00 96.88 93 SER A C 1
ATOM 751 O O . SER A 1 93 ? -1.252 -5.478 7.001 1.00 96.88 93 SER A O 1
ATOM 753 N N . GLU A 1 94 ? -0.359 -7.279 7.984 1.00 95.88 94 GLU A N 1
ATOM 754 C CA . GLU A 1 94 ? -1.462 -7.475 8.946 1.00 95.88 94 GLU A CA 1
ATOM 755 C C . GLU A 1 94 ? -1.758 -6.243 9.815 1.00 95.88 94 GLU A C 1
ATOM 757 O O . GLU A 1 94 ? -2.921 -5.952 10.113 1.00 95.88 94 GLU A O 1
ATOM 762 N N . ASN A 1 95 ? -0.729 -5.481 10.199 1.00 93.94 95 ASN A N 1
ATOM 763 C CA . ASN A 1 95 ? -0.918 -4.254 10.979 1.00 93.94 95 ASN A CA 1
ATOM 764 C C . ASN A 1 95 ? -1.684 -3.197 10.175 1.00 93.94 95 ASN A C 1
ATOM 766 O O . ASN A 1 95 ? -2.631 -2.603 10.690 1.00 93.94 95 ASN A O 1
ATOM 770 N N . LEU A 1 96 ? -1.323 -3.019 8.899 1.00 95.19 96 LEU A N 1
ATOM 771 C CA . LEU A 1 96 ? -2.011 -2.097 7.996 1.00 95.19 96 LEU A CA 1
ATOM 772 C C . LEU A 1 96 ? -3.451 -2.549 7.738 1.00 95.19 96 LEU A C 1
ATOM 774 O O . LEU A 1 96 ? -4.365 -1.731 7.738 1.00 95.19 96 LEU A O 1
ATOM 778 N N . LEU A 1 97 ? -3.661 -3.855 7.573 1.00 95.31 97 LEU A N 1
ATOM 779 C CA . LEU A 1 97 ? -4.989 -4.441 7.410 1.00 95.31 97 LEU A CA 1
ATOM 780 C C . LEU A 1 97 ? -5.878 -4.173 8.635 1.00 95.31 97 LEU A C 1
ATOM 782 O O . LEU A 1 97 ? -7.038 -3.777 8.510 1.00 95.31 97 LEU A O 1
ATOM 786 N N . THR A 1 98 ? -5.320 -4.367 9.830 1.00 94.94 98 THR A N 1
ATOM 787 C CA . THR A 1 98 ? -6.011 -4.117 11.101 1.00 94.94 98 THR A CA 1
ATOM 788 C C . THR A 1 98 ? -6.350 -2.638 11.257 1.00 94.94 98 THR A C 1
ATOM 790 O O . THR A 1 98 ? -7.480 -2.309 11.625 1.00 94.94 98 THR A O 1
ATOM 793 N N . TYR A 1 99 ? -5.410 -1.756 10.911 1.00 94.19 99 TYR A N 1
ATOM 794 C CA . TYR A 1 99 ? -5.634 -0.317 10.876 1.00 94.19 99 TYR A CA 1
ATOM 795 C C . TYR A 1 99 ? -6.762 0.059 9.907 1.00 94.19 99 TYR A C 1
ATOM 797 O O . TYR A 1 99 ? -7.727 0.693 10.324 1.00 94.19 99 TYR A O 1
ATOM 805 N N . GLY A 1 100 ? -6.713 -0.401 8.653 1.00 94.12 100 GLY A N 1
ATOM 806 C CA . GLY A 1 100 ? -7.755 -0.135 7.658 1.00 94.12 100 GLY A CA 1
ATOM 807 C C . GLY A 1 100 ? -9.141 -0.595 8.116 1.00 94.12 100 GLY A C 1
ATOM 808 O O . GLY A 1 100 ? -10.122 0.131 7.966 1.00 94.12 100 GLY A O 1
ATOM 809 N N . ARG A 1 101 ? -9.234 -1.760 8.772 1.00 94.88 101 ARG A N 1
ATOM 810 C CA . ARG A 1 101 ? -10.494 -2.249 9.360 1.00 94.88 101 ARG A CA 1
ATOM 811 C C . ARG A 1 101 ? -10.995 -1.350 10.488 1.00 94.88 101 ARG A C 1
ATOM 813 O O . ARG A 1 101 ? -12.194 -1.064 10.561 1.00 94.88 101 ARG A O 1
ATOM 820 N N . ASN A 1 102 ? -10.099 -0.908 11.369 1.00 92.06 102 ASN A N 1
ATOM 821 C CA . ASN A 1 102 ? -10.443 0.028 12.434 1.00 92.06 102 ASN A CA 1
ATOM 822 C C . ASN A 1 102 ? -10.921 1.369 11.860 1.00 92.06 102 ASN A C 1
ATOM 824 O O . ASN A 1 102 ? -11.945 1.888 12.307 1.00 92.06 102 ASN A O 1
ATOM 828 N N . LEU A 1 103 ? -10.240 1.870 10.830 1.00 90.75 103 LEU A N 1
ATOM 829 C CA . LEU A 1 103 ? -10.560 3.123 10.162 1.00 90.75 103 LEU A CA 1
ATOM 830 C C . LEU A 1 103 ? -11.938 3.071 9.494 1.00 90.75 103 LEU A C 1
ATOM 832 O O . LEU A 1 103 ? -12.752 3.973 9.703 1.00 90.75 103 LEU A O 1
ATOM 836 N N . ALA A 1 104 ? -12.222 1.985 8.767 1.00 91.75 104 ALA A N 1
ATOM 837 C CA . ALA A 1 104 ? -13.515 1.738 8.134 1.00 91.75 104 ALA A CA 1
ATOM 838 C C . ALA A 1 104 ? -14.656 1.703 9.157 1.00 91.75 104 ALA A C 1
ATOM 840 O O . ALA A 1 104 ? -15.675 2.367 8.979 1.00 91.75 104 ALA A O 1
ATOM 841 N N . THR A 1 105 ? -14.463 0.958 10.249 1.00 91.06 105 THR A N 1
ATOM 842 C CA . THR A 1 105 ? -15.487 0.763 11.286 1.00 91.06 105 THR A CA 1
ATOM 843 C C . THR A 1 105 ? -15.755 2.053 12.058 1.00 91.06 105 THR A C 1
ATOM 845 O O . THR A 1 105 ? -16.907 2.404 12.297 1.00 91.06 105 THR A O 1
ATOM 848 N N . THR A 1 106 ? -14.699 2.776 12.432 1.00 88.56 106 THR A N 1
ATOM 849 C CA . THR A 1 106 ? -14.802 3.995 13.250 1.00 88.56 106 THR A CA 1
ATOM 850 C C . THR A 1 106 ? -15.450 5.141 12.479 1.00 88.56 106 THR A C 1
ATOM 852 O O . THR A 1 106 ? -16.256 5.878 13.040 1.00 88.56 106 THR A O 1
ATOM 855 N N . ASN A 1 107 ? -15.141 5.268 11.186 1.00 86.88 107 ASN A N 1
ATOM 856 C CA . ASN A 1 107 ? -15.644 6.353 10.341 1.00 86.88 107 ASN A CA 1
ATOM 857 C C . ASN A 1 107 ? -16.849 5.948 9.480 1.00 86.88 107 ASN A C 1
ATOM 859 O O . ASN A 1 107 ? -17.312 6.749 8.672 1.00 86.88 107 ASN A O 1
ATOM 863 N N . ASN A 1 108 ? -17.364 4.724 9.649 1.00 88.12 108 ASN A N 1
ATOM 864 C CA . ASN A 1 108 ? -18.463 4.163 8.861 1.00 88.12 108 ASN A CA 1
ATOM 865 C C . ASN A 1 108 ? -18.236 4.311 7.341 1.00 88.12 108 ASN A C 1
ATOM 867 O O . ASN A 1 108 ? -19.126 4.725 6.592 1.00 88.12 108 ASN A O 1
ATOM 871 N N . VAL A 1 109 ? -17.013 4.007 6.895 1.00 88.00 109 VAL A N 1
ATOM 872 C CA . VAL A 1 109 ? -16.639 4.042 5.478 1.00 88.00 109 VAL A CA 1
ATOM 873 C C . VAL A 1 109 ? -17.269 2.840 4.785 1.00 88.00 109 VAL A C 1
ATOM 875 O O . VAL A 1 109 ? -17.083 1.705 5.219 1.00 88.00 109 VAL A O 1
ATOM 878 N N . ASP A 1 110 ? -17.991 3.083 3.694 1.00 90.81 110 ASP A N 1
ATOM 879 C CA . ASP A 1 110 ? -18.581 2.028 2.867 1.00 90.81 110 ASP A CA 1
ATOM 880 C C . ASP A 1 110 ? -17.491 1.288 2.068 1.00 90.81 110 ASP A C 1
ATOM 882 O O . ASP A 1 110 ? -17.254 1.575 0.898 1.00 90.81 110 ASP A O 1
ATOM 886 N N . VAL A 1 111 ? -16.795 0.357 2.717 1.00 90.06 111 VAL A N 1
ATOM 887 C CA . VAL A 1 111 ? -15.842 -0.593 2.118 1.00 90.06 111 VAL A CA 1
ATOM 888 C C . VAL A 1 111 ? -16.181 -2.010 2.571 1.00 90.06 111 VAL A C 1
ATOM 890 O O . VAL A 1 111 ? -16.806 -2.212 3.615 1.00 90.06 111 VAL A O 1
ATOM 893 N N . ASN A 1 112 ? -15.779 -3.011 1.796 1.00 92.31 112 ASN A N 1
ATOM 894 C CA . ASN A 1 112 ? -15.974 -4.404 2.168 1.00 92.31 112 ASN A CA 1
ATOM 895 C C . ASN A 1 112 ? -14.966 -4.827 3.253 1.00 92.31 112 ASN A C 1
ATOM 897 O O . ASN A 1 112 ? -13.777 -4.973 2.984 1.00 92.31 112 ASN A O 1
ATOM 901 N N . LEU A 1 113 ? -15.445 -5.078 4.476 1.00 92.06 113 LEU A N 1
ATOM 902 C CA . LEU A 1 113 ? -14.607 -5.503 5.609 1.00 92.06 113 LEU A CA 1
ATOM 903 C C . LEU A 1 113 ? -14.030 -6.926 5.470 1.00 92.06 113 LEU A C 1
ATOM 905 O O . LEU A 1 113 ? -13.161 -7.311 6.261 1.00 92.06 113 LEU A O 1
ATOM 909 N N . GLU A 1 114 ? -14.525 -7.698 4.499 1.00 93.75 114 GLU A N 1
ATOM 910 C CA . GLU A 1 114 ? -14.020 -9.026 4.133 1.00 93.75 114 GLU A CA 1
ATOM 911 C C . GLU A 1 114 ? -13.010 -8.975 2.973 1.00 93.75 114 GLU A C 1
ATOM 913 O O . GLU A 1 114 ? -12.383 -9.989 2.675 1.00 93.75 114 GLU A O 1
ATOM 918 N N . ASP A 1 115 ? -12.840 -7.820 2.318 1.00 94.94 115 ASP A N 1
ATOM 919 C CA . ASP A 1 115 ? -11.858 -7.645 1.247 1.00 94.94 115 ASP A CA 1
ATOM 920 C C . ASP A 1 115 ? -10.586 -6.987 1.788 1.00 94.94 115 ASP A C 1
ATOM 922 O O . ASP A 1 115 ? -10.500 -5.768 1.965 1.00 94.94 115 ASP A O 1
ATOM 926 N N . ASP A 1 116 ? -9.563 -7.810 2.010 1.00 96.88 116 ASP A N 1
ATOM 927 C CA . ASP A 1 116 ? -8.255 -7.346 2.465 1.00 96.88 116 ASP A CA 1
ATOM 928 C C . ASP A 1 116 ? -7.634 -6.311 1.512 1.00 96.88 116 ASP A C 1
ATOM 930 O O . ASP A 1 116 ? -6.890 -5.439 1.953 1.00 96.88 116 ASP A O 1
ATOM 934 N N . SER A 1 117 ? -7.964 -6.347 0.216 1.00 96.81 117 SER A N 1
ATOM 935 C CA . SER A 1 117 ? -7.487 -5.369 -0.766 1.00 96.81 117 SER A CA 1
ATOM 936 C C . SER A 1 117 ? -8.073 -3.984 -0.495 1.00 96.81 117 SER A C 1
ATOM 938 O O . SER A 1 117 ? -7.345 -2.993 -0.525 1.00 96.81 117 SER A O 1
ATOM 940 N N . GLU A 1 118 ? -9.378 -3.899 -0.213 1.00 95.75 118 GLU A N 1
ATOM 941 C CA . GLU A 1 118 ? -10.033 -2.630 0.131 1.00 95.75 118 GLU A CA 1
ATOM 942 C C . GLU A 1 118 ? -9.520 -2.097 1.469 1.00 95.75 118 GLU A C 1
ATOM 944 O O . GLU A 1 118 ? -9.228 -0.909 1.590 1.00 95.75 118 GLU A O 1
ATOM 949 N N . LEU A 1 119 ? -9.335 -2.970 2.459 1.00 96.56 119 LEU A N 1
ATOM 950 C CA . LEU A 1 119 ? -8.832 -2.576 3.773 1.00 96.56 119 LEU A CA 1
ATOM 951 C C . LEU A 1 119 ? -7.376 -2.091 3.730 1.00 96.56 119 LEU A C 1
ATOM 953 O O . LEU A 1 119 ? -7.060 -1.073 4.345 1.00 96.56 119 LEU A O 1
ATOM 957 N N . LEU A 1 120 ? -6.498 -2.768 2.984 1.00 96.69 120 LEU A N 1
ATOM 958 C CA . LEU A 1 120 ? -5.112 -2.331 2.792 1.00 96.69 120 LEU A CA 1
ATOM 959 C C . LEU A 1 120 ? -5.036 -1.012 2.024 1.00 96.69 120 LEU A C 1
ATOM 961 O O . LEU A 1 120 ? -4.240 -0.148 2.382 1.00 96.69 120 LEU A O 1
ATOM 965 N N . ALA A 1 121 ? -5.870 -0.836 0.996 1.00 94.62 121 ALA A N 1
ATOM 966 C CA . ALA A 1 121 ? -5.945 0.424 0.268 1.00 94.62 121 ALA A CA 1
ATOM 967 C C . ALA A 1 121 ? -6.450 1.552 1.176 1.00 94.62 121 ALA A C 1
ATOM 969 O O . ALA A 1 121 ? -5.860 2.624 1.193 1.00 94.62 121 ALA A O 1
ATOM 970 N N . LEU A 1 122 ? -7.500 1.316 1.967 1.00 93.75 122 LEU A N 1
ATOM 971 C CA . LEU A 1 122 ? -8.033 2.314 2.892 1.00 93.75 122 LEU A CA 1
ATOM 972 C C . LEU A 1 122 ? -6.988 2.716 3.933 1.00 93.75 122 LEU A C 1
ATOM 974 O O . LEU A 1 122 ? -6.717 3.899 4.098 1.00 93.75 122 LEU A O 1
ATOM 978 N N . GLY A 1 123 ? -6.379 1.732 4.597 1.00 92.94 123 GLY A N 1
ATOM 979 C CA . GLY A 1 123 ? -5.354 1.992 5.598 1.00 92.94 123 GLY A CA 1
ATOM 980 C C . GLY A 1 123 ? -4.093 2.621 5.010 1.00 92.94 123 GLY A C 1
ATOM 981 O O . GLY A 1 123 ? -3.367 3.290 5.719 1.00 92.94 123 GLY A O 1
ATOM 982 N N . GLY A 1 124 ? -3.810 2.397 3.729 1.00 91.88 124 GLY A N 1
ATOM 983 C CA . GLY A 1 124 ? -2.633 2.934 3.059 1.00 91.88 124 GLY A CA 1
ATOM 984 C C . GLY A 1 124 ? -2.788 4.341 2.491 1.00 91.88 124 GLY A C 1
ATOM 985 O O . GLY A 1 124 ? -1.798 5.052 2.334 1.00 91.88 124 GLY A O 1
ATOM 986 N N . LEU A 1 125 ? -4.015 4.712 2.124 1.00 89.12 125 LEU A N 1
ATOM 987 C CA . LEU A 1 125 ? -4.326 5.984 1.473 1.00 89.12 125 LEU A CA 1
ATOM 988 C C . LEU A 1 125 ? -4.698 7.092 2.459 1.00 89.12 125 LEU A C 1
ATOM 990 O O . LEU A 1 125 ? -4.598 8.256 2.088 1.00 89.12 125 LEU A O 1
ATOM 994 N N . PHE A 1 126 ? -5.142 6.738 3.667 1.00 88.69 126 PHE A N 1
ATOM 995 C CA . PHE A 1 126 ? -5.653 7.687 4.652 1.00 88.69 126 PHE A CA 1
ATOM 996 C C . PHE A 1 126 ? -4.948 7.491 5.993 1.00 88.69 126 PHE A C 1
ATOM 998 O O . PHE A 1 126 ? -4.951 6.386 6.534 1.00 88.69 126 PHE A O 1
ATOM 1005 N N . SER A 1 127 ? -4.364 8.563 6.528 1.00 88.25 127 SER A N 1
ATOM 1006 C CA . SER A 1 127 ? -3.805 8.605 7.879 1.00 88.25 127 SER A CA 1
ATOM 1007 C C . SER A 1 127 ? -4.898 8.880 8.926 1.00 88.25 127 SER A C 1
ATOM 1009 O O . SER A 1 127 ? -6.005 9.313 8.589 1.00 88.25 127 SER A O 1
ATOM 1011 N N . PRO A 1 128 ? -4.630 8.666 10.229 1.00 83.88 128 PRO A N 1
ATOM 1012 C CA . PRO A 1 128 ? -5.619 8.907 11.279 1.00 83.88 128 PRO A CA 1
ATOM 1013 C C . PRO A 1 128 ? -6.094 10.363 11.391 1.00 83.88 128 PRO A C 1
ATOM 1015 O O . PRO A 1 128 ? -7.161 10.610 11.950 1.00 83.88 128 PRO A O 1
ATOM 1018 N N . GLY A 1 129 ? -5.304 11.321 10.895 1.00 75.06 129 GLY A N 1
ATOM 1019 C CA . GLY A 1 129 ? -5.647 12.744 10.877 1.00 75.06 129 GLY A CA 1
ATOM 1020 C C . GLY A 1 129 ? -6.434 13.187 9.642 1.00 75.06 129 GLY A C 1
ATOM 1021 O O . GLY A 1 129 ? -6.911 14.324 9.606 1.00 75.06 129 GLY A O 1
ATOM 1022 N N . ASP A 1 130 ? -6.584 12.317 8.642 1.00 79.94 130 ASP A N 1
ATOM 1023 C CA . ASP A 1 130 ? -7.222 12.676 7.384 1.00 79.94 130 ASP A CA 1
ATOM 1024 C C . ASP A 1 130 ? -8.742 12.788 7.518 1.00 79.94 130 ASP A C 1
ATOM 1026 O O . ASP A 1 130 ? -9.420 12.009 8.193 1.00 79.94 130 ASP A O 1
ATOM 1030 N N . ASN A 1 131 ? -9.316 13.760 6.809 1.00 76.19 131 ASN A N 1
ATOM 1031 C CA . ASN A 1 131 ? -10.762 13.905 6.743 1.00 76.19 131 ASN A CA 1
ATOM 1032 C C . ASN A 1 131 ? -11.346 12.933 5.710 1.00 76.19 131 ASN A C 1
ATOM 1034 O O . ASN A 1 131 ? -11.526 13.271 4.549 1.00 76.19 131 ASN A O 1
ATOM 1038 N N . ILE A 1 132 ? -11.708 11.731 6.138 1.00 77.69 132 ILE A N 1
ATOM 1039 C CA . ILE A 1 132 ? -12.227 10.661 5.262 1.00 77.69 132 ILE A CA 1
ATOM 1040 C C . ILE A 1 132 ? -13.594 11.011 4.634 1.00 77.69 132 ILE A C 1
ATOM 1042 O O . ILE A 1 132 ? -14.013 10.409 3.643 1.00 77.69 132 ILE A O 1
ATOM 1046 N N . ASN A 1 133 ? -14.275 12.032 5.164 1.00 71.44 133 ASN A N 1
ATOM 1047 C CA . ASN A 1 133 ? -15.531 12.547 4.625 1.00 71.44 133 ASN A CA 1
ATOM 1048 C C . ASN A 1 133 ? -15.333 13.625 3.550 1.00 71.44 133 ASN A C 1
ATOM 1050 O O . ASN A 1 133 ? -16.328 14.113 3.004 1.00 71.44 133 ASN A O 1
ATOM 1054 N N . VAL A 1 134 ? -14.092 14.020 3.226 1.00 66.31 134 VAL A N 1
ATOM 1055 C CA . VAL A 1 134 ? -13.877 14.899 2.074 1.00 66.31 134 VAL A CA 1
ATOM 1056 C C . VAL A 1 134 ? -14.175 14.164 0.777 1.00 66.31 134 VAL A C 1
ATOM 1058 O O . VAL A 1 134 ? -13.808 13.010 0.553 1.00 66.31 134 VAL A O 1
ATOM 1061 N N . THR A 1 135 ? -14.866 14.878 -0.098 1.00 63.19 135 THR A N 1
ATOM 1062 C CA . THR A 1 135 ? -14.922 14.542 -1.510 1.00 63.19 135 THR A CA 1
ATOM 1063 C C . THR A 1 135 ? -13.755 15.232 -2.189 1.00 63.19 135 THR A C 1
ATOM 1065 O O . THR A 1 135 ? -13.479 16.394 -1.901 1.00 63.19 135 THR A O 1
ATOM 1068 N N . PHE A 1 136 ? -13.069 14.520 -3.075 1.00 64.06 136 PHE A N 1
ATOM 1069 C CA . PHE A 1 136 ? -11.979 15.066 -3.872 1.00 64.06 136 PHE A CA 1
ATOM 1070 C C . PHE A 1 136 ? -12.544 15.507 -5.229 1.00 64.06 136 PHE A C 1
ATOM 1072 O O . PHE A 1 136 ? -12.886 14.645 -6.049 1.00 64.06 136 PHE A O 1
ATOM 1079 N N . PRO A 1 137 ? -12.710 16.821 -5.482 1.00 55.53 137 PRO A N 1
ATOM 1080 C CA . PRO A 1 137 ? -12.934 17.321 -6.829 1.00 55.53 137 PRO A CA 1
ATOM 1081 C C . PRO A 1 137 ? -11.730 16.996 -7.714 1.00 55.53 137 PRO A C 1
ATOM 1083 O O . PRO A 1 137 ? -10.583 17.149 -7.286 1.00 55.53 137 PRO A O 1
ATOM 1086 N N . SER A 1 138 ? -11.989 16.637 -8.969 1.00 54.22 138 SER A N 1
ATOM 1087 C CA . SER A 1 138 ? -10.980 16.344 -9.999 1.00 54.22 138 SER A CA 1
ATOM 1088 C C . SER A 1 138 ? -10.032 17.511 -10.338 1.00 54.22 138 SER A C 1
ATOM 1090 O O . SER A 1 138 ? -9.108 17.318 -11.118 1.00 54.22 138 SER A O 1
ATOM 1092 N N . ASP A 1 139 ? -10.262 18.705 -9.778 1.00 50.62 139 ASP A N 1
ATOM 1093 C CA . ASP A 1 139 ? -9.502 19.949 -10.017 1.00 50.62 139 ASP A CA 1
ATOM 1094 C C . ASP A 1 139 ? -8.798 20.487 -8.745 1.00 50.62 139 ASP A C 1
ATOM 1096 O O . ASP A 1 139 ? -8.286 21.601 -8.698 1.00 50.62 139 ASP A O 1
ATOM 1100 N N . SER A 1 140 ? -8.798 19.713 -7.654 1.00 52.53 140 SER A N 1
ATOM 1101 C CA . SER A 1 140 ? -8.286 20.175 -6.349 1.00 52.53 140 SER A CA 1
ATOM 1102 C C . SER A 1 140 ? -6.780 20.014 -6.203 1.00 52.53 140 SER A C 1
ATOM 1104 O O . SER A 1 140 ? -6.254 18.929 -6.388 1.00 52.53 140 SER A O 1
ATOM 1106 N N . GLN A 1 141 ? -6.071 21.031 -5.741 1.00 55.88 141 GLN A N 1
ATOM 1107 C CA . GLN A 1 141 ? -4.709 20.812 -5.258 1.00 55.88 141 GLN A CA 1
ATOM 1108 C C . GLN A 1 141 ? -4.727 19.901 -4.017 1.00 55.88 141 GLN A C 1
ATOM 1110 O O . GLN A 1 141 ? -5.575 20.074 -3.137 1.00 55.88 141 GLN A O 1
ATOM 1115 N N . VAL A 1 142 ? -3.819 18.925 -3.948 1.00 59.97 142 VAL A N 1
ATOM 1116 C CA . VAL A 1 142 ? -3.707 18.021 -2.796 1.00 59.97 142 VAL A CA 1
ATOM 1117 C C . VAL A 1 142 ? -2.695 18.624 -1.834 1.00 59.97 142 VAL A C 1
ATOM 1119 O O . VAL A 1 142 ? -1.522 18.750 -2.165 1.00 59.97 142 VAL A O 1
ATOM 1122 N N . VAL A 1 143 ? -3.138 19.025 -0.644 1.00 56.97 143 VAL A N 1
ATOM 1123 C CA . VAL A 1 143 ? -2.238 19.573 0.378 1.00 56.97 143 VAL A CA 1
ATOM 1124 C C . VAL A 1 143 ? -1.798 18.446 1.304 1.00 56.97 143 VAL A C 1
ATOM 1126 O O . VAL A 1 143 ? -2.624 17.897 2.028 1.00 56.97 143 VAL A O 1
ATOM 1129 N N . VAL A 1 144 ? -0.504 18.123 1.310 1.00 59.12 144 VAL A N 1
ATOM 1130 C CA . VAL A 1 144 ? 0.097 17.155 2.241 1.00 59.12 144 VAL A CA 1
ATOM 1131 C C . VAL A 1 144 ? 1.154 17.884 3.063 1.00 59.12 144 VAL A C 1
ATOM 1133 O O . VAL A 1 144 ? 2.061 18.499 2.509 1.00 59.12 144 VAL A O 1
ATOM 1136 N N . ASN A 1 145 ? 1.031 17.862 4.394 1.00 56.31 145 ASN A N 1
ATOM 1137 C CA . ASN A 1 145 ? 1.971 18.513 5.323 1.00 56.31 145 ASN A CA 1
ATOM 1138 C C . ASN A 1 145 ? 2.264 20.003 5.030 1.00 56.31 145 ASN A C 1
ATOM 1140 O O . ASN A 1 145 ? 3.346 20.499 5.329 1.00 56.31 145 ASN A O 1
ATOM 1144 N N . GLY A 1 146 ? 1.300 20.734 4.459 1.00 57.25 146 GLY A N 1
ATOM 1145 C CA . GLY A 1 146 ? 1.447 22.155 4.115 1.00 57.25 146 GLY A CA 1
ATOM 1146 C C . GLY A 1 146 ? 2.056 22.428 2.735 1.00 57.25 146 GLY A C 1
ATOM 1147 O O . GLY A 1 146 ? 2.013 23.572 2.285 1.00 57.25 146 GLY A O 1
ATOM 1148 N N . ASN A 1 147 ? 2.531 21.395 2.036 1.00 56.91 147 ASN A N 1
ATOM 1149 C CA . ASN A 1 147 ? 2.972 21.482 0.648 1.00 56.91 147 ASN A CA 1
ATOM 1150 C C . ASN A 1 147 ? 1.811 21.136 -0.287 1.00 56.91 147 ASN A C 1
ATOM 1152 O O . ASN A 1 147 ? 0.987 20.268 -0.002 1.00 56.91 147 ASN A O 1
ATOM 1156 N N . THR A 1 148 ? 1.722 21.869 -1.392 1.00 63.41 148 THR A N 1
ATOM 1157 C CA . THR A 1 148 ? 0.624 21.769 -2.355 1.00 63.41 148 THR A CA 1
ATOM 1158 C C . THR A 1 148 ? 1.091 20.944 -3.544 1.00 63.41 148 THR A C 1
ATOM 1160 O O . THR A 1 148 ? 1.836 21.454 -4.373 1.00 63.41 148 THR A O 1
ATOM 1163 N N . LEU A 1 149 ? 0.652 19.690 -3.625 1.00 62.81 149 LEU A N 1
ATOM 1164 C CA . LEU A 1 149 ? 0.886 18.824 -4.775 1.00 62.81 149 LEU A CA 1
ATOM 1165 C C . LEU A 1 149 ? -0.157 19.093 -5.857 1.00 62.81 149 LEU A C 1
ATOM 1167 O O . LEU A 1 149 ? -1.367 19.206 -5.609 1.00 62.81 149 LEU A O 1
ATOM 1171 N N . THR A 1 150 ? 0.316 19.152 -7.091 1.00 68.38 150 THR A N 1
ATOM 1172 C CA . THR A 1 150 ? -0.528 19.139 -8.276 1.00 68.38 150 THR A CA 1
ATOM 1173 C C . THR A 1 150 ? -1.082 17.730 -8.507 1.00 68.38 150 THR A C 1
ATOM 1175 O O . THR A 1 150 ? -0.440 16.719 -8.215 1.00 68.38 150 THR A O 1
ATOM 1178 N N . TRP A 1 151 ? -2.264 17.627 -9.123 1.00 67.75 151 TRP A N 1
ATOM 1179 C CA . TRP A 1 151 ? -2.770 16.335 -9.610 1.00 67.75 151 TRP A CA 1
ATOM 1180 C C . TRP A 1 151 ? -1.822 15.654 -10.607 1.00 67.75 151 TRP A C 1
ATOM 1182 O O . TRP A 1 151 ? -1.923 14.446 -10.799 1.00 67.75 151 TRP A O 1
ATOM 1192 N N . GLY A 1 152 ? -0.912 16.405 -11.239 1.00 68.62 152 GLY A N 1
ATOM 1193 C CA . GLY A 1 152 ? 0.123 15.853 -12.110 1.00 68.62 152 GLY A CA 1
ATOM 1194 C C . GLY A 1 152 ? 1.125 14.990 -11.344 1.00 68.62 152 GLY A C 1
ATOM 1195 O O . GLY A 1 152 ? 1.386 13.864 -11.759 1.00 68.62 152 GLY A O 1
ATOM 1196 N N . GLU A 1 153 ? 1.621 15.477 -10.207 1.00 74.62 153 GLU A N 1
ATOM 1197 C CA . GLU A 1 153 ? 2.588 14.769 -9.349 1.00 74.62 153 GLU A CA 1
ATOM 1198 C C . GLU A 1 153 ? 1.928 13.572 -8.657 1.00 74.62 153 GLU A C 1
ATOM 1200 O O . GLU A 1 153 ? 2.409 12.441 -8.740 1.00 74.62 153 GLU A O 1
ATOM 1205 N N . VAL A 1 154 ? 0.737 13.779 -8.083 1.00 72.75 154 VAL A N 1
ATOM 1206 C CA . VAL A 1 154 ? -0.064 12.683 -7.513 1.00 72.75 154 VAL A CA 1
ATOM 1207 C C . VAL A 1 154 ? -0.383 11.647 -8.591 1.00 72.75 154 VAL A C 1
ATOM 1209 O O . VAL A 1 154 ? -0.227 10.446 -8.374 1.00 72.75 154 VAL A O 1
ATOM 1212 N N . GLY A 1 155 ? -0.782 12.101 -9.780 1.00 73.44 155 GLY A N 1
ATOM 1213 C CA . GLY A 1 155 ? -1.076 11.254 -10.928 1.00 73.44 155 GLY A CA 1
ATOM 1214 C C . GLY A 1 155 ? 0.134 10.443 -11.378 1.00 73.44 155 GLY A C 1
ATOM 1215 O O . GLY A 1 155 ? -0.017 9.254 -11.643 1.00 73.44 155 GLY A O 1
ATOM 1216 N N . TYR A 1 156 ? 1.330 11.033 -11.405 1.00 79.50 156 TYR A N 1
ATOM 1217 C CA . TYR A 1 156 ? 2.573 10.326 -11.711 1.00 79.50 156 TYR A CA 1
ATOM 1218 C C . TYR A 1 156 ? 2.855 9.213 -10.692 1.00 79.50 156 TYR A C 1
ATOM 1220 O O . TYR A 1 156 ? 3.103 8.065 -11.075 1.00 79.50 156 TYR A O 1
ATOM 1228 N N . CYS A 1 157 ? 2.706 9.510 -9.400 1.00 82.38 157 CYS A N 1
ATOM 1229 C CA . CYS A 1 157 ? 2.881 8.525 -8.338 1.00 82.38 157 CYS A CA 1
ATOM 1230 C C . CYS A 1 157 ? 1.866 7.384 -8.404 1.00 82.38 157 CYS A C 1
ATOM 1232 O O . CYS A 1 157 ? 2.226 6.214 -8.236 1.00 82.38 157 CYS A O 1
ATOM 1234 N N . VAL A 1 158 ? 0.602 7.688 -8.703 1.00 79.62 158 VAL A N 1
ATOM 1235 C CA . VAL A 1 158 ? -0.398 6.637 -8.892 1.00 79.62 158 VAL A CA 1
ATOM 1236 C C . VAL A 1 158 ? -0.153 5.854 -10.187 1.00 79.62 158 VAL A C 1
ATOM 1238 O O . VAL A 1 158 ? -0.327 4.635 -10.197 1.00 79.62 158 VAL A O 1
ATOM 1241 N N . ALA A 1 159 ? 0.327 6.496 -11.258 1.00 78.81 159 ALA A N 1
ATOM 1242 C CA . ALA A 1 159 ? 0.711 5.814 -12.498 1.00 78.81 159 ALA A CA 1
ATOM 1243 C C . ALA A 1 159 ? 1.764 4.737 -12.231 1.00 78.81 159 ALA A C 1
ATOM 1245 O O . ALA A 1 159 ? 1.682 3.636 -12.774 1.00 78.81 159 ALA A O 1
ATOM 1246 N N . ALA A 1 160 ? 2.754 5.066 -11.400 1.00 77.06 160 ALA A N 1
ATOM 1247 C CA . ALA A 1 160 ? 3.833 4.163 -11.036 1.00 77.06 160 ALA A CA 1
ATOM 1248 C C . ALA A 1 160 ? 3.343 2.994 -10.169 1.00 77.06 160 ALA A C 1
ATOM 1250 O O . ALA A 1 160 ? 3.735 1.850 -10.398 1.00 77.06 160 ALA A O 1
ATOM 1251 N N . ALA A 1 161 ? 2.478 3.274 -9.192 1.00 80.75 161 ALA A N 1
ATOM 1252 C CA . ALA A 1 161 ? 2.029 2.285 -8.216 1.00 80.75 161 ALA A CA 1
ATOM 1253 C C . ALA A 1 161 ? 0.895 1.378 -8.721 1.00 80.75 161 ALA A C 1
ATOM 1255 O O . ALA A 1 161 ? 0.824 0.208 -8.362 1.00 80.75 161 ALA A O 1
ATOM 1256 N N . VAL A 1 162 ? -0.013 1.911 -9.530 1.00 81.75 162 VAL A N 1
ATOM 1257 C CA . VAL A 1 162 ? -1.275 1.244 -9.885 1.00 81.75 162 VAL A CA 1
ATOM 1258 C C . VAL A 1 162 ? -1.427 1.087 -11.399 1.00 81.75 162 VAL A C 1
ATOM 1260 O O . VAL A 1 162 ? -2.145 0.210 -11.877 1.00 81.75 162 VAL A O 1
ATOM 1263 N N . GLY A 1 163 ? -0.710 1.901 -12.172 1.00 78.81 163 GLY A N 1
ATOM 1264 C CA . GLY A 1 163 ? -0.758 1.887 -13.626 1.00 78.81 163 GLY A CA 1
ATOM 1265 C C . GLY A 1 163 ? -1.754 2.884 -14.214 1.00 78.81 163 GLY A C 1
ATOM 1266 O O . GLY A 1 163 ? -2.499 3.581 -13.523 1.00 78.81 163 GLY A O 1
ATOM 1267 N N . ALA A 1 164 ? -1.768 2.938 -15.547 1.00 75.12 164 ALA A N 1
ATOM 1268 C CA . ALA A 1 164 ? -2.609 3.859 -16.307 1.00 75.12 164 ALA A CA 1
ATOM 1269 C C . ALA A 1 164 ? -4.116 3.582 -16.145 1.00 75.12 164 ALA A C 1
ATOM 1271 O O . ALA A 1 164 ? -4.912 4.496 -16.339 1.00 75.12 164 ALA A O 1
ATOM 1272 N N . ASP A 1 165 ? -4.508 2.361 -15.766 1.00 73.50 165 ASP A N 1
ATOM 1273 C CA . ASP A 1 165 ? -5.913 1.968 -15.582 1.00 73.50 165 ASP A CA 1
ATOM 1274 C C . ASP A 1 165 ? -6.623 2.849 -14.541 1.00 73.50 165 ASP A C 1
ATOM 1276 O O . ASP A 1 165 ? -7.760 3.275 -14.750 1.00 73.50 165 ASP A O 1
ATOM 1280 N N . PHE A 1 166 ? -5.939 3.179 -13.442 1.00 75.75 166 PHE A N 1
ATOM 1281 C CA . PHE A 1 166 ? -6.484 4.059 -12.408 1.00 75.75 166 PHE A CA 1
ATOM 1282 C C . PHE A 1 166 ? -6.628 5.500 -12.908 1.00 75.75 166 PHE A C 1
ATOM 1284 O O . PHE A 1 166 ? -7.658 6.138 -12.695 1.00 75.75 166 PHE A O 1
ATOM 1291 N N . ILE A 1 167 ? -5.626 5.996 -13.637 1.00 73.81 167 ILE A N 1
ATOM 1292 C CA . ILE A 1 167 ? -5.629 7.355 -14.196 1.00 73.81 167 ILE A CA 1
ATOM 1293 C C . ILE A 1 167 ? -6.739 7.513 -15.226 1.00 73.81 167 ILE A C 1
ATOM 1295 O O . ILE A 1 167 ? -7.441 8.518 -15.214 1.00 73.81 167 ILE A O 1
ATOM 1299 N N . TRP A 1 168 ? -6.942 6.517 -16.087 1.00 73.00 168 TRP A N 1
ATOM 1300 C CA . TRP A 1 168 ? -8.047 6.520 -17.040 1.00 73.00 168 TRP A CA 1
ATOM 1301 C C . TRP A 1 168 ? -9.406 6.515 -16.341 1.00 73.00 168 TRP A C 1
ATOM 1303 O O . TRP A 1 168 ? -10.305 7.241 -16.761 1.00 73.00 168 TRP A O 1
ATOM 1313 N N . ALA A 1 169 ? -9.557 5.744 -15.262 1.00 72.62 169 ALA A N 1
ATOM 1314 C CA . ALA A 1 169 ? -10.808 5.679 -14.514 1.00 72.62 169 ALA A CA 1
ATOM 1315 C C . ALA A 1 169 ? -11.165 7.009 -13.824 1.00 72.62 169 ALA A C 1
ATOM 1317 O O . ALA A 1 169 ? -12.328 7.417 -13.849 1.00 72.62 169 ALA A O 1
ATOM 1318 N N . ILE A 1 170 ? -10.177 7.711 -13.262 1.00 70.38 170 ILE A N 1
ATOM 1319 C CA . ILE A 1 170 ? -10.399 9.026 -12.641 1.00 70.38 170 ILE A CA 1
ATOM 1320 C C . ILE A 1 170 ? -10.518 10.130 -13.698 1.00 70.38 170 ILE A C 1
ATOM 1322 O O . ILE A 1 170 ? -11.441 10.941 -13.640 1.00 70.38 170 ILE A O 1
ATOM 1326 N N . GLY A 1 171 ? -9.633 10.143 -14.696 1.00 64.06 171 GLY A N 1
ATOM 1327 C CA . GLY A 1 171 ? -9.555 11.181 -15.727 1.00 64.06 171 GLY A CA 1
ATOM 1328 C C . GLY A 1 171 ? -10.737 11.200 -16.697 1.00 64.06 171 GLY A C 1
ATOM 1329 O O . GLY A 1 171 ? -11.072 12.254 -17.232 1.00 64.06 171 GLY A O 1
ATOM 1330 N N . ALA A 1 172 ? -11.432 10.072 -16.881 1.00 62.91 172 ALA A N 1
ATOM 1331 C CA . ALA A 1 172 ? -12.685 10.037 -17.637 1.00 62.91 172 ALA A CA 1
ATOM 1332 C C . ALA A 1 172 ? -13.825 10.821 -16.954 1.00 62.91 172 ALA A C 1
ATOM 1334 O O . ALA A 1 172 ? -14.841 11.104 -17.588 1.00 62.91 172 ALA A O 1
ATOM 1335 N N . SER A 1 173 ? -13.669 11.179 -15.677 1.00 56.97 173 SER A N 1
ATOM 1336 C CA . SER A 1 173 ? -14.731 11.744 -14.850 1.00 56.97 173 SER A CA 1
ATOM 1337 C C . SER A 1 173 ? -14.411 13.181 -14.425 1.00 56.97 173 SER A C 1
ATOM 1339 O O . SER A 1 173 ? -14.200 13.460 -13.249 1.00 56.97 173 SER A O 1
ATOM 1341 N N . THR A 1 174 ? -14.412 14.117 -15.379 1.00 53.09 174 THR A N 1
ATOM 1342 C CA . THR A 1 174 ? -14.096 15.551 -15.171 1.00 53.09 174 THR A CA 1
ATOM 1343 C C . THR A 1 174 ? -15.085 16.317 -14.278 1.00 53.09 174 THR A C 1
ATOM 1345 O O . THR A 1 174 ? -14.873 17.491 -13.989 1.00 53.09 174 THR A O 1
ATOM 1348 N N . THR A 1 175 ? -16.165 15.671 -13.830 1.00 53.66 175 THR A N 1
ATOM 1349 C CA . THR A 1 175 ? -17.173 16.229 -12.913 1.00 53.66 175 THR A CA 1
ATOM 1350 C C . THR A 1 175 ? -17.443 15.338 -11.697 1.00 53.66 175 THR A C 1
ATOM 1352 O O . THR A 1 175 ? -18.357 15.632 -10.928 1.00 53.66 175 THR A O 1
ATOM 1355 N N . ALA A 1 176 ? -16.718 14.223 -11.525 1.00 63.25 176 ALA A N 1
ATOM 1356 C CA . ALA A 1 176 ? -16.967 13.315 -10.408 1.00 63.25 176 ALA A CA 1
ATOM 1357 C C . ALA A 1 176 ? -16.222 13.771 -9.153 1.00 63.25 176 ALA A C 1
ATOM 1359 O O . ALA A 1 176 ? -15.001 13.899 -9.133 1.00 63.25 176 ALA A O 1
ATOM 1360 N N . THR A 1 177 ? -16.981 13.971 -8.082 1.00 67.50 177 THR A N 1
ATOM 1361 C CA . THR A 1 177 ? -16.462 14.031 -6.719 1.00 67.50 177 THR A CA 1
ATOM 1362 C C . THR A 1 177 ? -16.251 12.611 -6.215 1.00 67.50 177 THR A C 1
ATOM 1364 O O . THR A 1 177 ? -17.217 11.850 -6.111 1.00 67.50 177 THR A O 1
ATOM 1367 N N . TRP A 1 178 ? -15.015 12.254 -5.884 1.00 72.69 178 TRP A N 1
ATOM 1368 C CA . TRP A 1 178 ? -14.703 10.928 -5.356 1.00 72.69 178 TRP A CA 1
ATOM 1369 C C . TRP A 1 178 ? -14.655 10.969 -3.830 1.00 72.69 178 TRP A C 1
ATOM 1371 O O . TRP A 1 178 ? -13.948 11.792 -3.257 1.00 72.69 178 TRP A O 1
ATOM 1381 N N . GLY A 1 179 ? -15.421 10.105 -3.163 1.00 82.62 179 GLY A N 1
ATOM 1382 C CA . GLY A 1 179 ? -15.306 9.889 -1.717 1.00 82.62 179 GLY A CA 1
ATOM 1383 C C . GLY A 1 179 ? -14.251 8.829 -1.393 1.00 82.62 179 GLY A C 1
ATOM 1384 O O . GLY A 1 179 ? -13.897 8.025 -2.265 1.00 82.62 179 GLY A O 1
ATOM 1385 N N . ALA A 1 180 ? -13.801 8.772 -0.136 1.00 85.19 180 ALA A N 1
ATOM 1386 C CA . ALA A 1 180 ? -12.778 7.824 0.312 1.00 85.19 180 ALA A CA 1
ATOM 1387 C C . ALA A 1 180 ? -13.093 6.369 -0.070 1.00 85.19 180 ALA A C 1
ATOM 1389 O O . ALA A 1 180 ? -12.280 5.718 -0.714 1.00 85.19 180 ALA A O 1
ATOM 1390 N N . ALA A 1 181 ? -14.320 5.904 0.186 1.00 88.31 181 ALA A N 1
ATOM 1391 C CA . ALA A 1 181 ? -14.791 4.574 -0.213 1.00 88.31 181 ALA A CA 1
ATOM 1392 C C . ALA A 1 181 ? -14.594 4.277 -1.713 1.00 88.31 181 ALA A C 1
ATOM 1394 O O . ALA A 1 181 ? -14.096 3.219 -2.099 1.00 88.31 181 ALA A O 1
ATOM 1395 N N . SER A 1 182 ? -14.974 5.220 -2.581 1.00 87.12 182 SER A N 1
ATOM 1396 C CA . SER A 1 182 ? -14.859 5.047 -4.033 1.00 87.12 182 SER A CA 1
ATOM 1397 C C . SER A 1 182 ? -13.407 5.058 -4.517 1.00 87.12 182 SER A C 1
ATOM 1399 O O . SER A 1 182 ? -13.060 4.258 -5.385 1.00 87.12 182 SER A O 1
ATOM 1401 N N . LEU A 1 183 ? -12.551 5.901 -3.923 1.00 86.12 183 LEU A N 1
ATOM 1402 C CA . LEU A 1 183 ? -11.117 5.931 -4.222 1.00 86.12 183 LEU A CA 1
ATOM 1403 C C . LEU A 1 183 ? -10.429 4.654 -3.756 1.00 86.12 183 LEU A C 1
ATOM 1405 O O . LEU A 1 183 ? -9.702 4.043 -4.532 1.00 86.12 183 LEU A O 1
ATOM 1409 N N . THR A 1 184 ? -10.713 4.217 -2.530 1.00 90.75 184 THR A N 1
ATOM 1410 C CA . THR A 1 184 ? -10.214 2.964 -1.968 1.00 90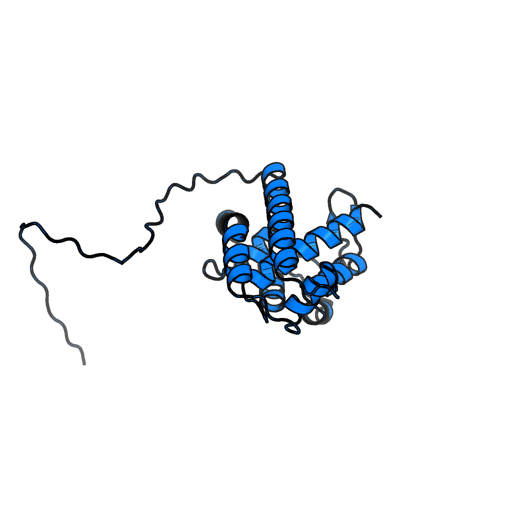.75 184 THR A CA 1
ATOM 1411 C C . THR A 1 184 ? -10.558 1.789 -2.868 1.00 90.75 184 THR A C 1
ATOM 1413 O O . THR A 1 184 ? -9.665 1.041 -3.249 1.00 90.75 184 THR A O 1
ATOM 1416 N N . ARG A 1 185 ? -11.828 1.640 -3.260 1.00 91.12 185 ARG A N 1
ATOM 1417 C CA . ARG A 1 185 ? -12.267 0.550 -4.144 1.00 91.12 185 ARG A CA 1
ATOM 1418 C C . ARG A 1 185 ? -11.574 0.597 -5.496 1.00 91.12 185 ARG A C 1
ATOM 1420 O O . ARG A 1 185 ? -11.147 -0.436 -6.008 1.00 91.12 185 ARG A O 1
ATOM 1427 N N . LEU A 1 186 ? -11.454 1.787 -6.082 1.00 89.06 186 LEU A N 1
ATOM 1428 C CA . LEU A 1 186 ? -10.796 1.950 -7.372 1.00 89.06 186 LEU A CA 1
ATOM 1429 C C . LEU A 1 186 ? -9.305 1.597 -7.288 1.00 89.06 186 LEU A C 1
ATOM 1431 O O . LEU A 1 186 ? -8.804 0.852 -8.131 1.00 89.06 186 LEU A O 1
ATOM 1435 N N . PHE A 1 187 ? -8.622 2.087 -6.253 1.00 89.94 187 PHE A N 1
ATOM 1436 C CA . PHE A 1 187 ? -7.213 1.810 -5.997 1.00 89.94 187 PHE A CA 1
ATOM 1437 C C . PHE A 1 187 ? -6.996 0.322 -5.746 1.00 89.94 187 PHE A C 1
ATOM 1439 O O . PHE A 1 187 ? -6.183 -0.301 -6.424 1.00 89.94 187 PHE A O 1
ATOM 1446 N N . ALA A 1 188 ? -7.770 -0.266 -4.830 1.00 92.56 188 ALA A N 1
ATOM 1447 C CA . ALA A 1 188 ? -7.717 -1.681 -4.500 1.00 92.56 188 ALA A CA 1
ATOM 1448 C C . ALA A 1 188 ? -7.919 -2.535 -5.749 1.00 92.56 188 ALA A C 1
ATOM 1450 O O . ALA A 1 188 ? -7.104 -3.407 -6.030 1.00 92.56 188 ALA A O 1
ATOM 1451 N N . LYS A 1 189 ? -8.947 -2.257 -6.556 1.00 91.81 189 LYS A N 1
ATOM 1452 C CA . LYS A 1 189 ? -9.239 -3.020 -7.776 1.00 91.81 189 LYS A CA 1
ATOM 1453 C C . LYS A 1 189 ? -8.108 -2.962 -8.798 1.00 91.81 189 LYS A C 1
ATOM 1455 O O . LYS A 1 189 ? -7.806 -3.967 -9.437 1.00 91.81 189 LYS A O 1
ATOM 1460 N N . ALA A 1 190 ? -7.504 -1.794 -8.976 1.00 89.25 190 ALA A N 1
ATOM 1461 C CA . ALA A 1 190 ? -6.434 -1.632 -9.943 1.00 89.25 190 ALA A CA 1
ATOM 1462 C C . ALA A 1 190 ? -5.111 -2.245 -9.434 1.00 89.25 190 ALA A C 1
ATOM 1464 O O . ALA A 1 190 ? -4.468 -2.994 -10.167 1.00 89.25 190 ALA A O 1
ATOM 1465 N N . ALA A 1 191 ? -4.761 -2.050 -8.159 1.00 90.38 191 ALA A N 1
ATOM 1466 C CA . ALA A 1 191 ? -3.537 -2.587 -7.560 1.00 90.38 191 ALA A CA 1
ATOM 1467 C C . ALA A 1 191 ? -3.588 -4.105 -7.282 1.00 90.38 191 ALA A C 1
ATOM 1469 O O . ALA A 1 191 ? -2.566 -4.790 -7.339 1.00 90.38 191 ALA A O 1
ATOM 1470 N N . SER A 1 192 ? -4.773 -4.664 -7.018 1.00 92.00 192 SER A N 1
ATOM 1471 C CA . SER A 1 192 ? -4.961 -6.098 -6.741 1.00 92.00 192 SER A CA 1
ATOM 1472 C C . SER A 1 192 ? -5.004 -6.982 -7.985 1.00 92.00 192 SER A C 1
ATOM 1474 O O . SER A 1 192 ? -5.003 -8.208 -7.867 1.00 92.00 192 SER A O 1
ATOM 1476 N N . ARG A 1 193 ? -4.999 -6.395 -9.188 1.00 89.00 193 ARG A N 1
ATOM 1477 C CA . ARG A 1 193 ? -5.249 -7.102 -10.451 1.00 89.00 193 ARG A CA 1
ATOM 1478 C C . ARG A 1 193 ? -4.401 -8.361 -10.652 1.00 89.00 193 ARG A C 1
ATOM 1480 O O . ARG A 1 193 ? -4.900 -9.342 -11.200 1.00 89.00 193 ARG A O 1
ATOM 1487 N N . PHE A 1 194 ? -3.133 -8.329 -10.246 1.00 88.69 194 PHE A N 1
ATOM 1488 C CA . PHE A 1 194 ? -2.187 -9.422 -10.503 1.00 88.69 194 PHE A CA 1
ATOM 1489 C C . PHE A 1 194 ? -1.705 -10.149 -9.249 1.00 88.69 194 PHE A C 1
ATOM 1491 O O . PHE A 1 194 ? -1.323 -11.314 -9.334 1.00 88.69 194 PHE A O 1
ATOM 1498 N N . LEU A 1 195 ? -1.723 -9.481 -8.095 1.00 91.62 195 LEU A N 1
ATOM 1499 C CA . LEU A 1 195 ? -1.166 -9.996 -6.841 1.00 91.62 195 LEU A CA 1
ATOM 1500 C C . LEU A 1 195 ? -2.167 -9.932 -5.677 1.00 91.62 195 LEU A C 1
ATOM 1502 O O . LEU A 1 195 ? -1.770 -10.107 -4.529 1.00 91.62 195 LEU A O 1
ATOM 1506 N N . GLY A 1 196 ? -3.449 -9.667 -5.941 1.00 94.31 196 GLY A N 1
ATOM 1507 C CA . GLY A 1 196 ? -4.469 -9.596 -4.896 1.00 94.31 196 GLY A CA 1
ATOM 1508 C C . GLY A 1 196 ? -4.131 -8.547 -3.820 1.00 94.31 196 GLY A C 1
ATOM 1509 O O . GLY A 1 196 ? -3.552 -7.505 -4.140 1.00 94.31 196 GLY A O 1
ATOM 1510 N N . PRO A 1 197 ? -4.414 -8.829 -2.537 1.00 95.69 197 PRO A N 1
ATOM 1511 C CA . PRO A 1 197 ? -4.097 -7.928 -1.425 1.00 95.69 197 PRO A CA 1
ATOM 1512 C C . PRO A 1 197 ? -2.602 -7.581 -1.319 1.00 95.69 197 PRO A C 1
ATOM 1514 O O . PRO A 1 197 ? -2.242 -6.451 -0.993 1.00 95.69 197 PRO A O 1
ATOM 1517 N N . VAL A 1 198 ? -1.710 -8.516 -1.669 1.00 96.50 198 VAL A N 1
ATOM 1518 C CA . VAL A 1 198 ? -0.254 -8.279 -1.674 1.00 96.50 198 VAL A CA 1
ATOM 1519 C C . VAL A 1 198 ? 0.134 -7.225 -2.712 1.00 96.50 198 VAL A C 1
ATOM 1521 O O . VAL A 1 198 ? 1.003 -6.394 -2.451 1.00 96.50 198 VAL A O 1
ATOM 1524 N N . GLY A 1 199 ? -0.540 -7.210 -3.866 1.00 94.62 199 GLY A N 1
ATOM 1525 C CA . GLY A 1 199 ? -0.380 -6.152 -4.865 1.00 94.62 199 GLY A CA 1
ATOM 1526 C C . GLY A 1 199 ? -0.741 -4.781 -4.307 1.00 94.62 199 GLY A C 1
ATOM 1527 O O . GLY A 1 199 ? 0.019 -3.831 -4.476 1.00 94.62 199 GLY A O 1
ATOM 1528 N N . VAL A 1 200 ? -1.840 -4.695 -3.553 1.00 96.25 200 VAL A N 1
ATOM 1529 C CA . VAL A 1 200 ? -2.249 -3.452 -2.886 1.00 96.25 200 VAL A CA 1
ATOM 1530 C C . VAL A 1 200 ? -1.213 -2.995 -1.867 1.00 96.25 200 VAL A C 1
ATOM 1532 O O . VAL A 1 200 ? -0.840 -1.827 -1.884 1.00 96.25 200 VAL A O 1
ATOM 1535 N N . ALA A 1 201 ? -0.693 -3.895 -1.029 1.00 96.31 201 ALA A N 1
ATOM 1536 C CA . ALA A 1 201 ? 0.341 -3.546 -0.056 1.00 96.31 201 ALA A CA 1
ATOM 1537 C C . ALA A 1 201 ? 1.592 -2.954 -0.730 1.00 96.31 201 ALA A C 1
ATOM 1539 O O . ALA A 1 201 ? 2.091 -1.914 -0.301 1.00 96.31 201 ALA A O 1
ATOM 1540 N N . ILE A 1 202 ? 2.064 -3.578 -1.818 1.00 94.19 202 ILE A N 1
ATOM 1541 C CA . ILE A 1 202 ? 3.206 -3.082 -2.602 1.00 94.19 202 ILE A CA 1
ATOM 1542 C C . ILE A 1 202 ? 2.874 -1.727 -3.245 1.00 94.19 202 ILE A C 1
ATOM 1544 O O . ILE A 1 202 ? 3.705 -0.816 -3.215 1.00 94.19 202 ILE A O 1
ATOM 1548 N N . ALA A 1 203 ? 1.675 -1.571 -3.810 1.00 94.00 203 ALA A N 1
ATOM 1549 C CA . ALA A 1 203 ? 1.245 -0.334 -4.454 1.00 94.00 203 ALA A CA 1
ATOM 1550 C C . ALA A 1 203 ? 1.148 0.825 -3.456 1.00 94.00 203 ALA A C 1
ATOM 1552 O O . ALA A 1 203 ? 1.680 1.894 -3.730 1.00 94.00 203 ALA A O 1
ATOM 1553 N N . VAL A 1 204 ? 0.549 0.608 -2.283 1.00 93.38 204 VAL A N 1
ATOM 1554 C CA . VAL A 1 204 ? 0.435 1.611 -1.215 1.00 93.38 204 VAL A CA 1
ATOM 1555 C C . VAL A 1 204 ? 1.812 2.110 -0.785 1.00 93.38 204 VAL A C 1
ATOM 1557 O O . VAL A 1 204 ? 2.037 3.317 -0.750 1.00 93.38 204 VAL A O 1
ATOM 1560 N N . VAL A 1 205 ? 2.757 1.209 -0.481 1.00 92.06 205 VAL A N 1
ATOM 1561 C CA . VAL A 1 205 ? 4.093 1.653 -0.052 1.00 92.06 205 VAL A CA 1
ATOM 1562 C C . VAL A 1 205 ? 4.848 2.331 -1.191 1.00 92.06 205 VAL A C 1
ATOM 1564 O O . VAL A 1 205 ? 5.576 3.285 -0.955 1.00 92.06 205 VAL A O 1
ATOM 1567 N N . THR A 1 206 ? 4.661 1.889 -2.436 1.00 89.44 206 THR A N 1
ATOM 1568 C CA . THR A 1 206 ? 5.287 2.528 -3.606 1.00 89.44 206 THR A CA 1
ATOM 1569 C C . THR A 1 206 ? 4.728 3.931 -3.830 1.00 89.44 206 THR A C 1
ATOM 1571 O O . THR A 1 206 ? 5.490 4.872 -4.044 1.00 89.44 206 THR A O 1
ATOM 1574 N N . PHE A 1 207 ? 3.410 4.080 -3.715 1.00 87.75 207 PHE A N 1
ATOM 1575 C CA . PHE A 1 207 ? 2.710 5.351 -3.814 1.00 87.75 207 PHE A CA 1
ATOM 1576 C C . PHE A 1 207 ? 3.147 6.320 -2.710 1.00 87.75 207 PHE A C 1
ATOM 1578 O O . PHE A 1 207 ? 3.555 7.438 -3.016 1.00 87.75 207 PHE A O 1
ATOM 1585 N N . GLY A 1 208 ? 3.149 5.877 -1.448 1.00 84.12 208 GLY A N 1
ATOM 1586 C CA . GLY A 1 208 ? 3.541 6.712 -0.310 1.00 84.12 208 GLY A CA 1
ATOM 1587 C C . GLY A 1 208 ? 4.979 7.229 -0.409 1.00 84.12 208 GLY A C 1
ATOM 1588 O O . GLY A 1 208 ? 5.247 8.378 -0.074 1.00 84.12 208 GLY A O 1
ATOM 1589 N N . VAL A 1 209 ? 5.903 6.418 -0.936 1.00 81.75 209 VAL A N 1
ATOM 1590 C CA . VAL A 1 209 ? 7.290 6.849 -1.184 1.00 81.75 209 VAL A CA 1
ATOM 1591 C C . VAL A 1 209 ? 7.376 7.889 -2.286 1.00 81.75 209 VAL A C 1
ATOM 1593 O O . VAL A 1 209 ? 8.122 8.851 -2.146 1.00 81.75 209 VAL A O 1
ATOM 1596 N N . CYS A 1 210 ? 6.632 7.696 -3.372 1.00 83.88 210 CYS A N 1
ATOM 1597 C CA . CYS A 1 210 ? 6.627 8.654 -4.465 1.00 83.88 210 CYS A CA 1
ATOM 1598 C C . CYS A 1 210 ? 6.092 10.012 -3.995 1.00 83.88 210 CYS A C 1
ATOM 1600 O O . CYS A 1 210 ? 6.777 11.013 -4.159 1.00 83.88 210 CYS A O 1
ATOM 1602 N N . ILE A 1 211 ? 4.953 10.028 -3.295 1.00 80.12 211 ILE A N 1
ATOM 1603 C CA . ILE A 1 211 ? 4.393 11.255 -2.711 1.00 80.12 211 ILE A CA 1
ATOM 1604 C C . ILE A 1 211 ? 5.394 11.921 -1.762 1.00 80.12 211 ILE A C 1
ATOM 1606 O O . ILE A 1 211 ? 5.595 13.127 -1.830 1.00 80.12 211 ILE A O 1
ATOM 1610 N N . ALA A 1 212 ? 6.062 11.151 -0.898 1.00 76.94 212 ALA A N 1
ATOM 1611 C CA . ALA A 1 212 ? 7.060 11.702 0.014 1.00 76.94 212 ALA A CA 1
ATOM 1612 C C . ALA A 1 212 ? 8.260 12.335 -0.712 1.00 76.94 212 ALA A C 1
ATOM 1614 O O . ALA A 1 212 ? 8.826 13.295 -0.196 1.00 76.94 212 ALA A O 1
ATOM 1615 N N . ASN A 1 213 ? 8.654 11.823 -1.880 1.00 79.38 213 ASN A N 1
ATOM 1616 C CA . ASN A 1 213 ? 9.719 12.427 -2.680 1.00 79.38 213 ASN A CA 1
ATOM 1617 C C . ASN A 1 213 ? 9.253 13.742 -3.319 1.00 79.38 213 ASN A C 1
ATOM 1619 O O . ASN A 1 213 ? 9.936 14.743 -3.155 1.00 79.38 213 ASN A O 1
ATOM 1623 N N . GLU A 1 214 ? 8.065 13.762 -3.933 1.00 77.75 214 GLU A N 1
ATOM 1624 C CA . GLU A 1 214 ? 7.489 14.973 -4.550 1.00 77.75 214 GLU A CA 1
ATOM 1625 C C . GLU A 1 214 ? 7.256 16.104 -3.529 1.00 77.75 214 GLU A C 1
ATOM 1627 O O . GLU A 1 214 ? 7.222 17.275 -3.878 1.00 77.75 214 GLU A O 1
ATOM 1632 N N . LEU A 1 215 ? 7.105 15.779 -2.240 1.00 68.81 215 LEU A N 1
ATOM 1633 C CA . LEU A 1 215 ? 6.972 16.780 -1.174 1.00 68.81 215 LEU A CA 1
ATOM 1634 C C . LEU A 1 215 ? 8.298 17.407 -0.727 1.00 68.81 215 LEU A C 1
ATOM 1636 O O . LEU A 1 215 ? 8.257 18.405 -0.005 1.00 68.81 215 LEU A O 1
ATOM 1640 N N . ASN A 1 216 ? 9.437 16.799 -1.063 1.00 65.56 216 ASN A N 1
ATOM 1641 C CA . ASN A 1 216 ? 10.771 17.250 -0.656 1.00 65.56 216 ASN A CA 1
ATOM 164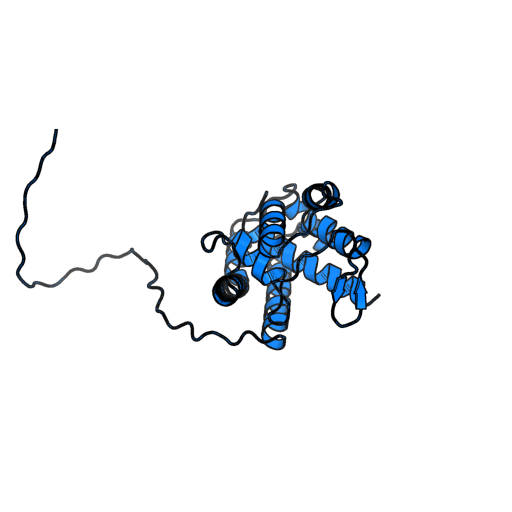2 C C . ASN A 1 216 ? 11.572 17.910 -1.796 1.00 65.56 216 ASN A C 1
ATOM 1644 O O . ASN A 1 216 ? 12.664 18.413 -1.515 1.00 65.56 216 ASN A O 1
ATOM 1648 N N . ASP A 1 217 ? 11.051 17.903 -3.027 1.00 55.22 217 ASP A N 1
ATOM 1649 C CA . ASP A 1 217 ? 11.611 18.585 -4.207 1.00 55.22 217 ASP A CA 1
ATOM 1650 C C . ASP A 1 217 ? 11.063 20.021 -4.356 1.00 55.22 217 ASP A C 1
ATOM 1652 O O . ASP A 1 217 ? 11.843 20.905 -4.794 1.00 55.22 217 ASP A O 1
#

pLDDT: mean 76.03, std 22.72, range [22.75, 97.62]

Radius of gyration: 21.89 Å; chains: 1; bounding box: 69×61×48 Å

Foldseek 3Di:
DDDDDDDDDDDDDDDDDDDDDDDPPPPPPPPPPPPPQDQVNLVVLLVQLLVQLLVLQVVVDDPPDDSLVSLQCQQVLVDDDPPVSLVSNVVSCVVLLVQLLSVCVVVVQPADNPASLLSNLLSLVDGPPDDQAFWDQPADFDADPNDTHDVVLLVVLLCSLQNCQLVCVSVVCNGDGDGSNRNSVSLSCRQCVNSGSSSSSSSSSSSVVSVVVVRVD

Sequence (217 aa):
MSLIFSSCSTHDEVTAEKLDANTSKVNFTTSSRLQDYNEEYYQNMMSTLRSNIDDILNESKPANIDLYDYKVRLLKGELKLPEKSYQRISNVSENLLTYGRNLATTNNVDVNLEDDSELLALGGLFSPGDNINVTFPSDSQVVVNGNTLTWGEVGYCVAAAVGADFIWAIGASTTATWGAASLTRLFAKAASRFLGPVGVAIAVVTFGVCIANELND